Protein AF-A0A853CH47-F1 (afdb_monomer_lite)

InterPro domains:
  IPR008949 Isoprenoid synthase domain superfamily [G3DSA:1.10.600.10] (7-204)
  IPR008949 Isoprenoid synthase domain superfamily [SSF48576] (26-204)

Secondary structure (DSSP, 8-state):
-PPPPP---HHHHHHHHHHHHHHHHHHHHHH-GGGHHHHHHHHHHHHHS--SHHHHHHHHHHHHSPTT-SS-HHHHHHHHTHHHHHHHHHHHHH---S-S---SSS-HHHHHHHHHHHHHHHHHHHHHTT---HHHHHHHHHHHHHHHHHHHHHHHHHHHHHTT---S-PPPSPHHHHHHHHHHHHTT--HHHHHHHHHHHHHHHTT--HHHHHHHHHHSS--HHHHHHHHHHHHTT-

pLDDT: mean 87.03, std 13.65, range [29.08, 98.5]

Organism: NCBI:txid2026353

Sequence (238 aa):
MAVPAPDTLDDDVSAALAAFLAGKRAELTAMHPALAAVVDEIARRCAEAPGRRPAYAYWAWRGSAPAGAPVDDGAVRRAVAALELLRVCAVEHADVSADAAAPGPVPAVGRAILSGDLALIWSQEVLTGSGLPEDTLEAIGPVWDALRTGFSAGSYLDLLRAAGGLDGGGDPDSPTGWSLRLGAALAGADAAARAACARIGTLLDEGADAERIRGAVAAAPLAEEARQALLALSSSGS

Radius of gyration: 18.23 Å; chains: 1; bounding box: 48×39×54 Å

Structure (mmCIF, N/CA/C/O backbone):
data_AF-A0A853CH47-F1
#
_entry.id   AF-A0A853CH47-F1
#
loop_
_atom_site.group_PDB
_atom_site.id
_atom_site.type_symbol
_atom_site.label_atom_id
_atom_site.label_alt_id
_atom_site.label_comp_id
_atom_site.label_asym_id
_atom_site.label_entity_id
_atom_site.label_seq_id
_atom_site.pdbx_PDB_ins_code
_atom_site.Cartn_x
_atom_site.Cartn_y
_atom_site.Cartn_z
_atom_site.occupancy
_atom_site.B_iso_or_equiv
_atom_site.auth_seq_id
_atom_site.auth_comp_id
_atom_site.auth_asym_id
_atom_site.auth_atom_id
_atom_site.pdbx_PDB_model_num
ATOM 1 N N . MET A 1 1 ? -5.341 -23.645 25.009 1.00 32.62 1 MET A N 1
ATOM 2 C CA . MET A 1 1 ? -5.715 -23.431 23.596 1.00 32.62 1 MET A CA 1
ATOM 3 C C . MET A 1 1 ? -4.734 -22.432 23.028 1.00 32.62 1 MET A C 1
ATOM 5 O O . MET A 1 1 ? -4.633 -21.352 23.594 1.00 32.62 1 MET A O 1
ATOM 9 N N . ALA A 1 2 ? -3.956 -22.813 22.014 1.00 29.08 2 ALA A N 1
ATOM 10 C CA . ALA A 1 2 ? -3.093 -21.867 21.316 1.00 29.08 2 ALA A CA 1
ATOM 11 C C . ALA A 1 2 ? -3.981 -20.802 20.661 1.00 29.08 2 ALA A C 1
ATOM 13 O O . ALA A 1 2 ? -4.964 -21.151 20.007 1.00 29.08 2 ALA A O 1
ATOM 14 N N . VAL A 1 3 ? -3.676 -19.526 20.898 1.00 35.69 3 VAL A N 1
ATOM 15 C CA . VAL A 1 3 ? -4.278 -18.427 20.140 1.00 35.69 3 VAL A CA 1
ATOM 16 C C . VAL A 1 3 ? -3.888 -18.669 18.677 1.00 35.69 3 VAL A C 1
ATOM 18 O O . VAL A 1 3 ? -2.697 -18.877 18.429 1.00 35.69 3 VAL A O 1
ATOM 21 N N . PRO A 1 4 ? -4.838 -18.750 17.728 1.00 39.22 4 PRO A N 1
ATOM 22 C CA . PRO A 1 4 ? -4.485 -18.887 16.321 1.00 39.22 4 PRO A CA 1
ATOM 23 C C . PRO A 1 4 ? -3.541 -17.742 15.940 1.00 39.22 4 PRO A C 1
ATOM 25 O O . PRO A 1 4 ? -3.747 -16.606 16.371 1.00 39.22 4 PRO A O 1
ATOM 28 N N . ALA A 1 5 ? -2.481 -18.054 15.187 1.00 53.44 5 ALA A N 1
ATOM 29 C CA . ALA A 1 5 ? -1.598 -17.027 14.647 1.00 53.44 5 ALA A CA 1
ATOM 30 C C . ALA A 1 5 ? -2.454 -16.008 13.875 1.00 53.44 5 ALA A C 1
ATOM 32 O O . ALA A 1 5 ? -3.445 -16.415 13.256 1.00 53.44 5 ALA A O 1
ATOM 33 N N . PRO A 1 6 ? -2.134 -14.705 13.932 1.00 53.81 6 PRO A N 1
ATOM 34 C CA . PRO A 1 6 ? -2.891 -13.730 13.171 1.00 53.81 6 PRO A CA 1
ATOM 35 C C . PRO A 1 6 ? -2.839 -14.121 11.706 1.00 53.81 6 PRO A C 1
ATOM 37 O O . PRO A 1 6 ? -1.789 -14.521 11.204 1.00 53.81 6 PRO A O 1
ATOM 40 N N . ASP A 1 7 ? -3.973 -13.979 11.038 1.00 64.56 7 ASP A N 1
ATOM 41 C CA . ASP A 1 7 ? -4.026 -14.006 9.589 1.00 64.56 7 ASP A CA 1
ATOM 42 C C . ASP A 1 7 ? -3.035 -12.957 9.057 1.00 64.56 7 ASP A C 1
ATOM 44 O O . ASP A 1 7 ? -3.209 -11.751 9.279 1.00 64.56 7 ASP A O 1
ATOM 48 N N . THR A 1 8 ? -1.943 -13.423 8.444 1.00 63.38 8 THR A N 1
ATOM 49 C CA . THR A 1 8 ? -0.954 -12.545 7.811 1.00 63.38 8 THR A CA 1
ATOM 50 C C . THR A 1 8 ? -1.488 -11.979 6.502 1.00 63.38 8 THR A C 1
ATOM 52 O O . THR A 1 8 ? -0.940 -11.004 6.002 1.00 63.38 8 THR A O 1
ATOM 55 N N . LEU A 1 9 ? -2.605 -12.523 5.993 1.00 77.44 9 LEU A N 1
ATOM 56 C CA . LEU A 1 9 ? -3.235 -12.188 4.715 1.00 77.44 9 LEU A CA 1
ATOM 57 C C . LEU A 1 9 ? -2.352 -12.480 3.501 1.00 77.44 9 LEU A C 1
ATOM 59 O O . LEU A 1 9 ? -2.748 -12.135 2.389 1.00 77.44 9 LEU A O 1
ATOM 63 N N . ASP A 1 10 ? -1.172 -13.075 3.693 1.00 77.25 10 ASP A N 1
ATOM 64 C CA . ASP A 1 10 ? -0.149 -13.177 2.651 1.00 77.25 10 ASP A CA 1
ATOM 65 C C . ASP A 1 10 ? -0.684 -13.924 1.426 1.00 77.25 10 ASP A C 1
ATOM 67 O O . ASP A 1 10 ? -0.482 -13.474 0.299 1.00 77.25 10 ASP A O 1
ATOM 71 N N . ASP A 1 11 ? -1.430 -15.011 1.638 1.00 82.06 11 ASP A N 1
ATOM 72 C CA . ASP A 1 11 ? -2.024 -15.807 0.562 1.00 82.06 11 ASP A CA 1
ATOM 73 C C . ASP A 1 11 ? -3.107 -15.031 -0.206 1.00 82.06 11 ASP A C 1
ATOM 75 O O . ASP A 1 11 ? -3.110 -15.035 -1.438 1.00 82.06 11 ASP A O 1
ATOM 79 N N . ASP A 1 12 ? -3.991 -14.311 0.492 1.00 84.12 12 ASP A N 1
ATOM 80 C CA . ASP A 1 12 ? -5.067 -13.536 -0.141 1.00 84.12 12 ASP A CA 1
ATOM 81 C C . ASP A 1 12 ? -4.519 -12.333 -0.915 1.00 84.12 12 ASP A C 1
ATOM 83 O O . ASP A 1 12 ? -4.957 -12.040 -2.031 1.00 84.12 12 ASP A O 1
ATOM 87 N N . VAL A 1 13 ? -3.531 -11.646 -0.338 1.00 85.81 13 VAL A N 1
ATOM 88 C CA . VAL A 1 13 ? -2.836 -10.524 -0.975 1.00 85.81 13 VAL A CA 1
ATOM 89 C C . VAL A 1 13 ? -2.059 -11.009 -2.197 1.00 85.81 13 VAL A C 1
ATOM 91 O O . VAL A 1 13 ? -2.162 -10.406 -3.269 1.00 85.81 13 VAL A O 1
ATOM 94 N N . SER A 1 14 ? -1.339 -12.127 -2.074 1.00 86.75 14 SER A N 1
ATOM 95 C CA . SER A 1 14 ? -0.597 -12.733 -3.183 1.00 86.75 14 SER A CA 1
ATOM 96 C C . SER A 1 14 ? -1.533 -13.177 -4.302 1.00 86.75 14 SER A C 1
ATOM 98 O O . SER A 1 14 ? -1.254 -12.916 -5.471 1.00 86.75 14 SER A O 1
ATOM 100 N N . ALA A 1 15 ? -2.670 -13.791 -3.966 1.00 88.44 15 ALA A N 1
ATOM 101 C CA . ALA A 1 15 ? -3.677 -14.200 -4.939 1.00 88.44 15 ALA A CA 1
ATOM 102 C C . ALA A 1 15 ? -4.293 -12.995 -5.670 1.00 88.44 15 ALA A C 1
ATOM 104 O O . ALA A 1 15 ? -4.419 -13.023 -6.897 1.00 88.44 15 ALA A O 1
ATOM 105 N N . ALA A 1 16 ? -4.629 -11.920 -4.948 1.00 90.69 16 ALA A N 1
ATOM 106 C CA . ALA A 1 16 ? -5.161 -10.691 -5.538 1.00 90.69 16 ALA A CA 1
ATOM 107 C C . ALA A 1 16 ? -4.159 -10.035 -6.505 1.00 90.69 16 ALA A C 1
ATOM 109 O O . ALA A 1 16 ? -4.528 -9.676 -7.627 1.00 90.69 16 ALA A O 1
ATOM 110 N N . LEU A 1 17 ? -2.886 -9.932 -6.109 1.00 92.25 17 LEU A N 1
ATOM 111 C CA . LEU A 1 17 ? -1.819 -9.395 -6.960 1.00 92.25 17 LEU A CA 1
ATOM 112 C C . LEU A 1 17 ? -1.556 -10.277 -8.174 1.00 92.25 17 LEU A C 1
ATOM 114 O O . LEU A 1 17 ? -1.450 -9.763 -9.283 1.00 92.25 17 LEU A O 1
ATOM 118 N N . ALA A 1 18 ? -1.487 -11.596 -7.991 1.00 92.62 18 ALA A N 1
ATOM 119 C CA . ALA A 1 18 ? -1.268 -12.536 -9.084 1.00 92.62 18 ALA A CA 1
ATOM 120 C C . ALA A 1 18 ? -2.391 -12.452 -10.128 1.00 92.62 18 ALA A C 1
ATOM 122 O O . ALA A 1 18 ? -2.112 -12.410 -11.327 1.00 92.62 18 ALA A O 1
ATOM 123 N N . ALA A 1 19 ? -3.651 -12.365 -9.689 1.00 94.75 19 ALA A N 1
ATOM 124 C CA . ALA A 1 19 ? -4.793 -12.196 -10.583 1.00 94.75 19 ALA A CA 1
ATOM 125 C C . ALA A 1 19 ? -4.726 -10.866 -11.354 1.00 94.75 19 ALA A C 1
ATOM 127 O O . ALA A 1 19 ? -4.903 -10.849 -12.574 1.00 94.75 19 ALA A O 1
ATOM 128 N N . PHE A 1 20 ? -4.416 -9.764 -10.665 1.00 97.25 20 PHE A N 1
ATOM 129 C CA . PHE A 1 20 ? -4.260 -8.453 -11.294 1.00 97.25 20 PHE A CA 1
ATOM 130 C C . PHE A 1 20 ? -3.115 -8.440 -12.323 1.00 97.25 20 PHE A C 1
ATOM 132 O O . PHE A 1 20 ? -3.302 -8.021 -13.467 1.00 97.25 20 PHE A O 1
ATOM 139 N N . LEU A 1 21 ? -1.941 -8.961 -11.953 1.00 97.38 21 LEU A N 1
ATOM 140 C CA . LEU A 1 21 ? -0.760 -9.008 -12.818 1.00 97.38 21 LEU A CA 1
ATOM 141 C C . LEU A 1 21 ? -0.949 -9.949 -14.013 1.00 97.38 21 LEU A C 1
ATOM 143 O O . LEU A 1 21 ? -0.454 -9.654 -15.099 1.00 97.38 21 LEU A O 1
ATOM 147 N N . ALA A 1 22 ? -1.712 -11.036 -13.868 1.00 97.44 22 ALA A N 1
ATOM 148 C CA . ALA A 1 22 ? -2.108 -11.874 -14.999 1.00 97.44 22 ALA A CA 1
ATOM 149 C C . ALA A 1 22 ? -2.970 -11.094 -16.009 1.00 97.44 22 ALA A C 1
ATOM 151 O O . ALA A 1 22 ? -2.745 -11.194 -17.218 1.00 97.44 22 ALA A O 1
ATOM 152 N N . GLY A 1 23 ? -3.900 -10.265 -15.520 1.00 98.06 23 GLY A N 1
ATOM 153 C CA . GLY A 1 23 ? -4.674 -9.339 -16.349 1.00 98.06 23 GLY A CA 1
ATOM 154 C C . GLY A 1 23 ? -3.781 -8.337 -17.084 1.00 98.06 23 GLY A C 1
ATOM 155 O O . GLY A 1 23 ? -3.865 -8.218 -18.308 1.00 98.06 23 GLY A O 1
ATOM 156 N N . LYS A 1 24 ? -2.848 -7.695 -16.369 1.00 98.31 24 LYS A N 1
ATOM 157 C CA . LYS A 1 24 ? -1.877 -6.767 -16.972 1.00 98.31 24 LYS A CA 1
ATOM 158 C C . LYS A 1 24 ? -0.957 -7.434 -17.981 1.00 98.31 24 LYS A C 1
ATOM 160 O O . LYS A 1 24 ? -0.688 -6.858 -19.030 1.00 98.31 24 LYS A O 1
ATOM 165 N N . ARG A 1 25 ? -0.534 -8.673 -17.738 1.00 98.19 25 ARG A N 1
ATOM 166 C CA . ARG A 1 25 ? 0.231 -9.457 -18.714 1.00 98.19 25 ARG A CA 1
ATOM 167 C C . ARG A 1 25 ? -0.548 -9.654 -20.010 1.00 98.19 25 ARG A C 1
ATOM 169 O O . ARG A 1 25 ? 0.017 -9.448 -21.083 1.00 98.19 25 ARG A O 1
ATOM 176 N N . ALA A 1 26 ? -1.820 -10.038 -19.928 1.00 98.31 26 ALA A N 1
ATOM 177 C CA . ALA A 1 26 ? -2.665 -10.210 -21.108 1.00 98.31 26 ALA A CA 1
ATOM 178 C C . ALA A 1 26 ? -2.869 -8.883 -21.861 1.00 98.31 26 ALA A C 1
ATOM 180 O O . ALA A 1 26 ? -2.705 -8.839 -23.078 1.00 98.31 26 ALA A O 1
ATOM 181 N N . GLU A 1 27 ? -3.148 -7.795 -21.137 1.00 98.12 27 GLU A N 1
ATOM 182 C CA . GLU A 1 27 ? -3.313 -6.446 -21.694 1.00 98.12 27 GLU A CA 1
ATOM 183 C C . GLU A 1 27 ? -2.056 -5.982 -22.452 1.00 98.12 27 GLU A C 1
ATOM 185 O O . GLU A 1 27 ? -2.121 -5.622 -23.628 1.00 98.12 27 GLU A O 1
ATOM 190 N N . LEU A 1 28 ? -0.888 -6.054 -21.808 1.00 97.75 28 LEU A N 1
ATOM 191 C CA . LEU A 1 28 ? 0.372 -5.581 -22.381 1.00 97.75 28 LEU A CA 1
ATOM 192 C C . LEU A 1 28 ? 0.844 -6.461 -23.548 1.00 97.75 28 LEU A C 1
ATOM 194 O O . LEU A 1 28 ? 1.341 -5.948 -24.549 1.00 97.75 28 LEU A O 1
ATOM 198 N N . THR A 1 29 ? 0.670 -7.783 -23.471 1.00 97.88 29 THR A N 1
ATOM 199 C CA . THR A 1 29 ? 1.071 -8.684 -24.569 1.00 97.88 29 THR A CA 1
ATOM 200 C C . THR A 1 29 ? 0.171 -8.578 -25.795 1.00 97.88 29 THR A C 1
ATOM 202 O O . THR A 1 29 ? 0.650 -8.817 -26.905 1.00 97.88 29 THR A O 1
ATOM 205 N N . ALA A 1 30 ? -1.083 -8.149 -25.626 1.00 98.31 30 ALA A N 1
ATOM 206 C CA . ALA A 1 30 ? -1.948 -7.779 -26.742 1.00 98.31 30 ALA A CA 1
ATOM 207 C C . ALA A 1 30 ? -1.450 -6.518 -27.474 1.00 98.31 30 ALA A C 1
ATOM 209 O O . ALA A 1 30 ? -1.639 -6.409 -28.684 1.00 98.31 30 ALA A O 1
ATOM 210 N N . MET A 1 31 ? -0.783 -5.590 -26.771 1.00 98.06 31 MET A N 1
ATOM 211 C CA . MET A 1 31 ? -0.126 -4.434 -27.395 1.00 98.06 31 MET A CA 1
ATOM 212 C C . MET A 1 31 ? 1.172 -4.847 -28.098 1.00 98.06 31 MET A C 1
ATOM 214 O O . MET A 1 31 ? 1.390 -4.495 -29.257 1.00 98.06 31 MET A O 1
ATOM 218 N N . HIS A 1 32 ? 2.047 -5.587 -27.405 1.00 97.75 32 HIS A N 1
ATOM 219 C CA . HIS A 1 32 ? 3.280 -6.122 -27.980 1.00 97.75 32 HIS A CA 1
ATOM 220 C C . HIS A 1 32 ? 3.859 -7.276 -27.130 1.00 97.75 32 HIS A C 1
ATOM 222 O O . HIS A 1 32 ? 4.072 -7.090 -25.929 1.00 97.75 32 HIS A O 1
ATOM 228 N N . PRO A 1 33 ? 4.246 -8.433 -27.715 1.00 96.31 33 PRO A N 1
ATOM 229 C CA . PRO A 1 33 ? 4.734 -9.592 -26.953 1.00 96.31 33 PRO A CA 1
ATOM 230 C C . PRO A 1 33 ? 5.935 -9.315 -26.036 1.00 96.31 33 PRO A C 1
ATOM 232 O O . PRO A 1 33 ? 6.040 -9.898 -24.961 1.00 96.31 33 PRO A O 1
ATOM 235 N N . ALA A 1 34 ? 6.831 -8.400 -26.422 1.00 93.12 34 ALA A N 1
ATOM 236 C CA . ALA A 1 34 ? 8.002 -8.048 -25.607 1.00 93.12 34 ALA A CA 1
ATOM 237 C C . ALA A 1 34 ? 7.655 -7.388 -24.256 1.00 93.12 34 ALA A C 1
ATOM 239 O O . ALA A 1 34 ? 8.489 -7.392 -23.354 1.00 93.12 34 ALA A O 1
ATOM 240 N N . LEU A 1 35 ? 6.439 -6.853 -24.089 1.00 94.69 35 LEU A N 1
ATOM 241 C CA . LEU A 1 35 ? 5.997 -6.245 -22.829 1.00 94.69 35 LEU A CA 1
ATOM 242 C C . LEU A 1 35 ? 5.708 -7.283 -21.731 1.00 94.69 35 LEU A C 1
ATOM 244 O O . LEU A 1 35 ? 5.556 -6.916 -20.571 1.00 94.69 35 LEU A O 1
ATOM 248 N N . ALA A 1 36 ? 5.707 -8.579 -22.056 1.00 94.44 36 ALA A N 1
ATOM 249 C CA . ALA A 1 36 ? 5.673 -9.652 -21.063 1.00 94.44 36 ALA A CA 1
ATOM 250 C C . ALA A 1 36 ? 6.774 -9.498 -19.994 1.00 94.44 36 ALA A C 1
ATOM 252 O O . ALA A 1 36 ? 6.519 -9.696 -18.808 1.00 94.44 36 ALA A O 1
ATOM 253 N N . ALA A 1 37 ? 7.977 -9.090 -20.411 1.00 91.38 37 ALA A N 1
ATOM 254 C CA . ALA A 1 37 ? 9.146 -9.041 -19.539 1.00 91.38 37 ALA A CA 1
ATOM 255 C C . ALA A 1 37 ? 8.999 -8.046 -18.376 1.00 91.38 37 ALA A C 1
ATOM 257 O O . ALA A 1 37 ? 9.438 -8.345 -17.270 1.00 91.38 37 ALA A O 1
ATOM 258 N N . VAL A 1 38 ? 8.364 -6.885 -18.592 1.00 92.44 38 VAL A N 1
ATOM 259 C CA . VAL A 1 38 ? 8.189 -5.893 -17.514 1.00 92.44 38 VAL A CA 1
ATOM 260 C C . VAL A 1 38 ? 7.166 -6.355 -16.475 1.00 92.44 38 VAL A C 1
ATOM 262 O O . VAL A 1 38 ? 7.337 -6.102 -15.287 1.00 92.44 38 VAL A O 1
ATOM 265 N N . VAL A 1 39 ? 6.137 -7.093 -16.901 1.00 95.75 39 VAL A N 1
ATOM 266 C CA . VAL A 1 39 ? 5.147 -7.663 -15.977 1.00 95.75 39 VAL A CA 1
ATOM 267 C C . VAL A 1 39 ? 5.753 -8.805 -15.168 1.00 95.75 39 VAL A C 1
ATOM 269 O O . VAL A 1 39 ? 5.524 -8.877 -13.964 1.00 95.75 39 VAL A O 1
ATOM 272 N N . ASP A 1 40 ? 6.542 -9.672 -15.812 1.00 93.06 40 ASP A N 1
ATOM 273 C CA . ASP A 1 40 ? 7.236 -10.774 -15.133 1.00 93.06 40 ASP A CA 1
ATOM 274 C C . ASP A 1 40 ? 8.206 -10.255 -14.071 1.00 93.06 40 ASP A C 1
ATOM 276 O O . ASP A 1 40 ? 8.290 -10.825 -12.985 1.00 93.06 40 ASP A O 1
ATOM 280 N N . GLU A 1 41 ? 8.892 -9.147 -14.355 1.00 90.44 41 GLU A N 1
ATOM 281 C CA . GLU A 1 41 ? 9.801 -8.519 -13.400 1.00 90.44 41 GLU A CA 1
ATOM 282 C C . GLU A 1 41 ? 9.060 -7.975 -12.173 1.00 90.44 41 GLU A C 1
ATOM 284 O O . GLU A 1 41 ? 9.415 -8.297 -11.039 1.00 90.44 41 GLU A O 1
ATOM 289 N N . ILE A 1 42 ? 7.970 -7.229 -12.379 1.00 93.56 42 ILE A N 1
ATOM 290 C CA . ILE A 1 42 ? 7.140 -6.720 -11.276 1.00 93.56 42 ILE A CA 1
ATOM 291 C C . ILE A 1 42 ? 6.567 -7.885 -10.452 1.00 93.56 42 ILE A C 1
ATOM 293 O O . ILE A 1 42 ? 6.619 -7.856 -9.222 1.00 93.56 42 ILE A O 1
ATOM 297 N N . ALA A 1 43 ? 6.085 -8.946 -11.109 1.00 93.12 43 ALA A N 1
ATOM 298 C CA . ALA A 1 43 ? 5.568 -10.137 -10.438 1.00 93.12 43 ALA A CA 1
ATOM 299 C C . ALA A 1 43 ? 6.639 -10.853 -9.600 1.00 93.12 43 ALA A C 1
ATOM 301 O O . ALA A 1 43 ? 6.375 -11.245 -8.461 1.00 93.12 43 ALA A O 1
ATOM 302 N N . ARG A 1 44 ? 7.863 -10.975 -10.128 1.00 90.19 44 ARG A N 1
ATOM 303 C CA . ARG A 1 44 ? 9.012 -11.536 -9.408 1.00 90.19 44 ARG A CA 1
ATOM 304 C C . ARG A 1 44 ? 9.316 -10.726 -8.145 1.00 90.19 44 ARG A C 1
ATOM 306 O O . ARG A 1 44 ? 9.424 -11.301 -7.065 1.00 90.19 44 ARG A O 1
ATOM 313 N N . ARG A 1 45 ? 9.372 -9.393 -8.245 1.00 88.62 45 ARG A N 1
ATOM 314 C CA . ARG A 1 45 ? 9.613 -8.501 -7.092 1.00 88.62 45 ARG A CA 1
ATOM 315 C C . ARG A 1 45 ? 8.492 -8.536 -6.052 1.00 88.62 45 ARG A C 1
ATOM 317 O O . ARG A 1 45 ? 8.760 -8.375 -4.855 1.00 88.62 45 ARG A O 1
ATOM 324 N N . CYS A 1 46 ? 7.245 -8.750 -6.476 1.00 88.62 46 CYS A N 1
ATOM 325 C CA . CYS A 1 46 ? 6.137 -9.011 -5.558 1.00 88.62 46 CYS A CA 1
ATOM 326 C C . CYS A 1 46 ? 6.380 -10.296 -4.748 1.00 88.62 46 CYS A C 1
ATOM 328 O O . CYS A 1 46 ? 6.199 -10.275 -3.535 1.00 88.62 46 CYS A O 1
ATOM 330 N N . ALA A 1 47 ? 6.851 -11.371 -5.390 1.00 85.06 47 ALA A N 1
ATOM 331 C CA . ALA A 1 47 ? 7.043 -12.680 -4.761 1.00 85.06 47 ALA A CA 1
ATOM 332 C C . ALA A 1 47 ? 8.290 -12.796 -3.860 1.00 85.06 47 ALA A C 1
ATOM 334 O O . ALA A 1 47 ? 8.275 -13.554 -2.895 1.00 85.06 47 ALA A O 1
ATOM 335 N N . GLU A 1 48 ? 9.376 -12.076 -4.157 1.00 82.00 48 GLU A N 1
ATOM 336 C CA . GLU A 1 48 ? 10.662 -12.237 -3.450 1.00 82.00 48 GLU A CA 1
ATOM 337 C C . GLU A 1 48 ? 10.694 -11.679 -2.026 1.00 82.00 48 GLU A C 1
ATOM 339 O O . GLU A 1 48 ? 11.492 -12.129 -1.205 1.00 82.00 48 GLU A O 1
ATOM 344 N N . ALA A 1 49 ? 9.858 -10.689 -1.725 1.00 67.31 49 ALA A N 1
ATOM 345 C CA . ALA A 1 49 ? 9.873 -10.014 -0.433 1.00 67.31 49 ALA A CA 1
ATOM 346 C C . ALA A 1 49 ? 8.469 -9.519 -0.065 1.00 67.31 49 ALA A C 1
ATOM 348 O O . ALA A 1 49 ? 8.253 -8.305 -0.071 1.00 67.31 49 ALA A O 1
ATOM 349 N N . PRO A 1 50 ? 7.504 -10.419 0.217 1.00 68.88 50 PRO A N 1
ATOM 350 C CA . PRO A 1 50 ? 6.160 -10.004 0.598 1.00 68.88 50 PRO A CA 1
ATOM 351 C C . PRO A 1 50 ? 6.245 -9.095 1.826 1.00 68.88 50 PRO A C 1
ATOM 353 O O . PRO A 1 50 ? 6.792 -9.458 2.872 1.00 68.88 50 PRO A O 1
ATOM 356 N N . GLY A 1 51 ? 5.779 -7.859 1.667 1.00 71.19 51 GLY A N 1
ATOM 357 C CA . GLY A 1 51 ? 5.751 -6.897 2.753 1.00 71.19 51 GLY A CA 1
ATOM 358 C C . GLY A 1 51 ? 4.654 -7.241 3.756 1.00 71.19 51 GLY A C 1
ATOM 359 O O . GLY A 1 51 ? 3.612 -7.784 3.415 1.00 71.19 51 GLY A O 1
ATOM 360 N N . ARG A 1 52 ? 4.840 -6.837 5.017 1.00 87.12 52 ARG A N 1
ATOM 361 C CA . ARG A 1 52 ? 3.784 -6.912 6.050 1.00 87.12 52 ARG A CA 1
ATOM 362 C C . ARG A 1 52 ? 2.827 -5.721 6.019 1.00 87.12 52 ARG A C 1
ATOM 364 O O . ARG A 1 52 ? 1.897 -5.634 6.816 1.00 87.12 52 ARG A O 1
ATOM 371 N N . ARG A 1 53 ? 3.064 -4.771 5.114 1.00 91.00 53 ARG A N 1
ATOM 372 C CA . ARG A 1 53 ? 2.289 -3.531 4.983 1.00 91.00 53 ARG A CA 1
ATOM 373 C C . ARG A 1 53 ? 0.801 -3.780 4.710 1.00 91.00 53 ARG A C 1
ATOM 375 O O . ARG A 1 53 ? -0.006 -3.149 5.397 1.00 91.00 53 ARG A O 1
ATOM 382 N N . PRO A 1 54 ? 0.416 -4.714 3.819 1.00 93.94 54 PRO A N 1
ATOM 383 C CA . PRO A 1 54 ? -0.978 -5.120 3.665 1.00 93.94 54 PRO A CA 1
ATOM 384 C C . PRO A 1 54 ? -1.604 -5.615 4.974 1.00 93.94 54 PRO A C 1
ATOM 386 O O . PRO A 1 54 ? -2.690 -5.165 5.339 1.00 93.94 54 PRO A O 1
ATOM 389 N N . ALA A 1 55 ? -0.889 -6.459 5.729 1.00 93.31 55 ALA A N 1
ATOM 390 C CA . ALA A 1 55 ? -1.343 -6.974 7.021 1.00 93.31 55 ALA A CA 1
ATOM 391 C C . ALA A 1 55 ? -1.570 -5.853 8.040 1.00 93.31 55 ALA A C 1
ATOM 393 O O . ALA A 1 55 ? -2.628 -5.781 8.667 1.00 93.31 55 ALA A O 1
ATOM 394 N N . TYR A 1 56 ? -0.616 -4.928 8.166 1.00 94.88 56 TYR A N 1
ATOM 395 C CA . TYR A 1 56 ? -0.759 -3.769 9.043 1.00 94.88 56 TYR A CA 1
ATOM 396 C C . TYR A 1 56 ? -1.972 -2.909 8.666 1.00 94.88 56 TYR A C 1
ATOM 398 O O . TYR A 1 56 ? -2.788 -2.588 9.531 1.00 94.88 56 TYR A O 1
ATOM 406 N N . ALA A 1 57 ? -2.137 -2.577 7.384 1.00 95.75 57 ALA A N 1
ATOM 407 C CA . ALA A 1 57 ? -3.273 -1.787 6.917 1.00 95.75 57 ALA A CA 1
ATOM 408 C C . ALA A 1 57 ? -4.616 -2.482 7.191 1.00 95.75 57 ALA A C 1
ATOM 410 O O . ALA A 1 57 ? -5.539 -1.870 7.726 1.00 95.75 57 ALA A O 1
ATOM 411 N N . TYR A 1 58 ? -4.722 -3.773 6.895 1.00 95.31 58 TYR A N 1
ATOM 412 C CA . TYR A 1 58 ? -5.942 -4.533 7.145 1.00 95.31 58 TYR A CA 1
ATOM 413 C C . TYR A 1 58 ? -6.284 -4.618 8.635 1.00 95.31 58 TYR A C 1
ATOM 415 O O . TYR A 1 58 ? -7.434 -4.391 9.003 1.00 95.31 58 TYR A O 1
ATOM 423 N N . TRP A 1 59 ? -5.316 -4.894 9.514 1.00 94.81 59 TRP A N 1
ATOM 424 C CA . TRP A 1 59 ? -5.600 -4.988 10.948 1.00 94.81 59 TRP A CA 1
ATOM 425 C C . TRP A 1 59 ? -5.933 -3.626 11.565 1.00 94.81 59 TRP A C 1
ATOM 427 O O . TRP A 1 59 ? -6.788 -3.558 12.448 1.00 94.81 59 TRP A O 1
ATOM 437 N N . ALA A 1 60 ? -5.363 -2.527 11.058 1.00 95.75 60 ALA A N 1
ATOM 438 C CA . ALA A 1 60 ? -5.807 -1.183 11.428 1.00 95.75 60 ALA A CA 1
ATOM 439 C C . ALA A 1 60 ? -7.244 -0.890 10.963 1.00 95.75 60 ALA A C 1
ATOM 441 O O . ALA A 1 60 ? -8.015 -0.311 11.732 1.00 95.75 60 ALA A O 1
ATOM 442 N N . TRP A 1 61 ? -7.621 -1.320 9.753 1.00 95.81 61 TRP A N 1
ATOM 443 C CA . TRP A 1 61 ? -9.003 -1.239 9.269 1.00 95.81 61 TRP A CA 1
ATOM 444 C C . TRP A 1 61 ? -9.947 -2.056 10.150 1.00 95.81 61 TRP A C 1
ATOM 446 O O . TRP A 1 61 ? -10.861 -1.492 10.744 1.00 95.81 61 TRP A O 1
ATOM 456 N N . ARG A 1 62 ? -9.686 -3.357 10.322 1.00 92.94 62 ARG A N 1
ATOM 457 C CA . ARG A 1 62 ? -10.495 -4.256 11.159 1.00 92.94 62 ARG A CA 1
ATOM 458 C C . ARG A 1 62 ? -10.651 -3.751 12.586 1.00 92.94 62 ARG A C 1
ATOM 460 O O . ARG A 1 62 ? -11.726 -3.878 13.158 1.00 92.94 62 ARG A O 1
ATOM 467 N N . GLY A 1 63 ? -9.585 -3.195 13.159 1.00 93.25 63 GLY A N 1
ATOM 468 C CA . GLY A 1 63 ? -9.593 -2.664 14.518 1.00 93.25 63 GLY A CA 1
ATOM 469 C C . GLY A 1 63 ? -10.352 -1.350 14.669 1.00 93.25 63 GLY A C 1
ATOM 470 O O . GLY A 1 63 ? -10.802 -1.050 15.770 1.00 93.25 63 GLY A O 1
ATOM 471 N N . SER A 1 64 ? -10.485 -0.586 13.587 1.00 94.19 64 SER A N 1
ATOM 472 C CA . SER A 1 64 ? -11.150 0.720 13.576 1.00 94.19 64 SER A CA 1
ATOM 473 C C . SER A 1 64 ? -12.577 0.660 13.020 1.00 94.19 64 SER A C 1
ATOM 475 O O . SER A 1 64 ? -13.351 1.593 13.227 1.00 94.19 64 SER A O 1
ATOM 477 N N . ALA A 1 65 ? -12.926 -0.401 12.287 1.00 88.31 65 ALA A N 1
ATOM 478 C CA . ALA A 1 65 ? -14.215 -0.542 11.629 1.00 88.31 65 ALA A CA 1
ATOM 479 C C . ALA A 1 65 ? -15.338 -0.735 12.663 1.00 88.31 65 ALA A C 1
ATOM 481 O O . ALA A 1 65 ? -15.224 -1.587 13.550 1.00 88.31 65 ALA A O 1
ATOM 482 N N . PRO A 1 66 ? -16.451 0.015 12.562 1.00 81.62 66 PRO A N 1
ATOM 483 C CA . PRO A 1 66 ? -17.610 -0.229 13.407 1.00 81.62 66 PRO A CA 1
ATOM 484 C C . PRO A 1 66 ? -18.207 -1.613 13.114 1.00 81.62 66 PRO A C 1
ATOM 486 O O . PRO A 1 66 ? -18.146 -2.116 11.990 1.00 81.62 66 PRO A O 1
ATOM 489 N N . ALA A 1 67 ? -18.826 -2.227 14.124 1.00 74.56 67 ALA A N 1
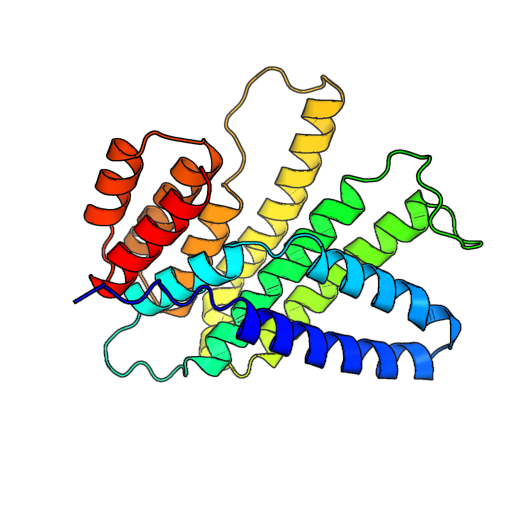ATOM 490 C CA . ALA A 1 67 ? -19.511 -3.504 13.950 1.00 74.56 67 ALA A CA 1
ATOM 491 C C . ALA A 1 67 ? -20.593 -3.390 12.859 1.00 74.56 67 ALA A C 1
ATOM 493 O O . ALA A 1 67 ? -21.467 -2.528 12.939 1.00 74.56 67 ALA A O 1
ATOM 494 N N . GLY A 1 68 ? -20.532 -4.262 11.847 1.00 67.94 68 GLY A N 1
ATOM 495 C CA . GLY A 1 68 ? -21.464 -4.241 10.715 1.00 67.94 68 GLY A CA 1
ATOM 496 C C . GLY A 1 68 ? -21.167 -3.169 9.661 1.00 67.94 68 GLY A C 1
ATOM 497 O O . GLY A 1 68 ? -22.080 -2.786 8.930 1.00 67.94 68 GLY A O 1
ATOM 498 N N . ALA A 1 69 ? -19.926 -2.670 9.586 1.00 72.12 69 ALA A N 1
ATOM 499 C CA . ALA A 1 69 ? -19.492 -1.794 8.502 1.00 72.12 69 ALA A CA 1
ATOM 500 C C . ALA A 1 69 ? -19.838 -2.399 7.121 1.00 72.12 69 ALA A C 1
ATOM 502 O O . ALA A 1 69 ? -19.716 -3.610 6.933 1.00 72.12 69 ALA A O 1
ATOM 503 N N . PRO A 1 70 ? -20.252 -1.572 6.145 1.00 70.25 70 PRO A N 1
ATOM 504 C CA . PRO A 1 70 ? -20.741 -2.047 4.849 1.00 70.25 70 PRO A CA 1
ATOM 505 C C . PRO A 1 70 ? -19.634 -2.577 3.926 1.00 70.25 70 PRO A C 1
ATOM 507 O O . PRO A 1 70 ? -19.937 -3.171 2.895 1.00 70.25 70 PRO A O 1
ATOM 510 N N . VAL A 1 71 ? -18.365 -2.337 4.265 1.00 81.81 71 VAL A N 1
ATOM 511 C CA . VAL A 1 71 ? -17.212 -2.770 3.473 1.00 81.81 71 VAL A CA 1
ATOM 512 C C . VAL A 1 71 ? -16.867 -4.213 3.830 1.00 81.81 71 VAL A C 1
ATOM 514 O O . VAL A 1 71 ? -16.607 -4.512 4.995 1.00 81.81 71 VAL A O 1
ATOM 517 N N . ASP A 1 72 ? -16.841 -5.099 2.834 1.00 85.06 72 ASP A N 1
ATOM 518 C CA . ASP A 1 72 ? -16.463 -6.493 3.042 1.00 85.06 72 ASP A CA 1
ATOM 519 C C . ASP A 1 72 ? -14.941 -6.683 3.159 1.00 85.06 72 ASP A C 1
ATOM 521 O O . ASP A 1 72 ? -14.136 -5.962 2.565 1.00 85.06 72 ASP A O 1
ATOM 525 N N . ASP A 1 73 ? -14.550 -7.714 3.907 1.00 89.06 73 ASP A N 1
ATOM 526 C CA . ASP A 1 73 ? -13.158 -8.117 4.108 1.00 89.06 73 ASP A CA 1
ATOM 527 C C . ASP A 1 73 ? -12.379 -8.350 2.812 1.00 89.06 73 ASP A C 1
ATOM 529 O O . ASP A 1 73 ? -11.199 -8.005 2.723 1.00 89.06 73 ASP A O 1
ATOM 533 N N . GLY A 1 74 ? -13.023 -8.937 1.802 1.00 89.62 74 GLY A N 1
ATOM 534 C CA . GLY A 1 74 ? -12.392 -9.247 0.526 1.00 89.62 74 GLY A CA 1
ATOM 535 C C . GLY A 1 74 ? -12.007 -7.984 -0.240 1.00 89.62 74 GLY A C 1
ATOM 536 O O . GLY A 1 74 ? -10.911 -7.923 -0.799 1.00 89.62 74 GLY A O 1
ATOM 537 N N . ALA A 1 75 ? -12.870 -6.965 -0.245 1.00 93.06 75 ALA A N 1
ATOM 538 C CA . ALA A 1 75 ? -12.573 -5.669 -0.849 1.00 93.06 75 ALA A CA 1
ATOM 539 C C . ALA A 1 75 ? -11.380 -4.992 -0.174 1.00 93.06 75 ALA A C 1
ATOM 541 O O . ALA A 1 75 ? -10.476 -4.521 -0.865 1.00 93.06 75 ALA A O 1
ATOM 542 N N . VAL A 1 76 ? -11.308 -5.018 1.160 1.00 94.06 76 VAL A N 1
ATOM 543 C CA . VAL A 1 76 ? -10.160 -4.442 1.872 1.00 94.06 76 VAL A CA 1
ATOM 544 C C . VAL A 1 76 ? -8.879 -5.212 1.598 1.00 94.06 76 VAL A C 1
ATOM 546 O O . VAL A 1 76 ? -7.870 -4.582 1.298 1.00 94.06 76 VAL A O 1
ATOM 549 N N . ARG A 1 77 ? -8.901 -6.551 1.626 1.00 92.69 77 ARG A N 1
ATOM 550 C CA . ARG A 1 77 ? -7.727 -7.386 1.307 1.00 92.69 77 ARG A CA 1
ATOM 551 C C . ARG A 1 77 ? -7.174 -7.087 -0.089 1.00 92.69 77 ARG A C 1
ATOM 553 O O . ARG A 1 77 ? -5.969 -6.902 -0.241 1.00 92.69 77 ARG A O 1
ATOM 560 N N . ARG A 1 78 ? -8.050 -6.950 -1.093 1.00 93.81 78 ARG A N 1
ATOM 561 C CA . ARG A 1 78 ? -7.658 -6.527 -2.450 1.00 93.81 78 ARG A CA 1
ATOM 562 C C . ARG A 1 78 ? -7.111 -5.100 -2.475 1.00 93.81 78 ARG A C 1
ATOM 564 O O . ARG A 1 78 ? -6.099 -4.859 -3.120 1.00 93.81 78 ARG A O 1
ATOM 571 N N . ALA A 1 79 ? -7.738 -4.167 -1.762 1.00 96.00 79 ALA A N 1
ATOM 572 C CA . ALA A 1 79 ? -7.297 -2.775 -1.706 1.00 96.00 79 ALA A CA 1
ATOM 573 C C . ALA A 1 79 ? -5.899 -2.629 -1.089 1.00 96.00 79 ALA A C 1
ATOM 575 O O . ALA A 1 79 ? -5.038 -1.957 -1.654 1.00 96.00 79 ALA A O 1
ATOM 576 N N . VAL A 1 80 ? -5.640 -3.285 0.048 1.00 95.38 80 VAL A N 1
ATOM 577 C CA . VAL A 1 80 ? -4.343 -3.184 0.738 1.00 95.38 80 VAL A CA 1
ATOM 578 C C . VAL A 1 80 ? -3.211 -3.872 -0.025 1.00 95.38 80 VAL A C 1
ATOM 580 O O . VAL A 1 80 ? -2.048 -3.536 0.193 1.00 95.38 80 VAL A O 1
ATOM 583 N N . ALA A 1 81 ? -3.527 -4.760 -0.972 1.00 94.81 81 ALA A N 1
ATOM 584 C CA . ALA A 1 81 ? -2.547 -5.346 -1.879 1.00 94.81 81 ALA A CA 1
ATOM 585 C C . ALA A 1 81 ? -1.835 -4.290 -2.749 1.00 94.81 81 ALA A C 1
ATOM 587 O O . ALA A 1 81 ? -0.678 -4.478 -3.123 1.00 94.81 81 ALA A O 1
ATOM 588 N N . ALA A 1 82 ? -2.459 -3.130 -2.989 1.00 96.38 82 ALA A N 1
ATOM 589 C CA . ALA A 1 82 ? -1.832 -2.002 -3.681 1.00 96.38 82 ALA A CA 1
ATOM 590 C C . ALA A 1 82 ? -0.523 -1.529 -3.011 1.00 96.38 82 ALA A C 1
ATOM 592 O O . ALA A 1 82 ? 0.366 -1.004 -3.685 1.00 96.38 82 ALA A O 1
ATOM 593 N N . LEU A 1 83 ? -0.368 -1.750 -1.698 1.00 95.19 83 LEU A N 1
ATOM 594 C CA . LEU A 1 83 ? 0.841 -1.396 -0.948 1.00 95.19 83 LEU A CA 1
ATOM 595 C C . LEU A 1 83 ? 2.073 -2.200 -1.388 1.00 95.19 83 LEU A C 1
ATOM 597 O O . LEU A 1 83 ? 3.191 -1.690 -1.281 1.00 95.19 83 LEU A O 1
ATOM 601 N N . GLU A 1 84 ? 1.894 -3.415 -1.913 1.00 93.81 84 GLU A N 1
ATOM 602 C CA . GLU A 1 84 ? 2.997 -4.205 -2.468 1.00 93.81 84 GLU A CA 1
ATOM 603 C C . GLU A 1 84 ? 3.491 -3.622 -3.791 1.00 93.81 84 GLU A C 1
ATOM 605 O O . GLU A 1 84 ? 4.694 -3.580 -4.025 1.00 93.81 84 GLU A O 1
ATOM 610 N N . LEU A 1 85 ? 2.608 -3.079 -4.632 1.00 95.38 85 LEU A N 1
ATOM 611 C CA . LEU A 1 85 ? 3.044 -2.387 -5.848 1.00 95.38 85 LEU A CA 1
ATOM 612 C C . LEU A 1 85 ? 3.789 -1.085 -5.528 1.00 95.38 85 LEU A C 1
ATOM 614 O O . LEU A 1 85 ? 4.790 -0.776 -6.170 1.00 95.38 85 LEU A O 1
ATOM 618 N N . LEU A 1 86 ? 3.395 -0.371 -4.469 1.00 93.69 86 LEU A N 1
ATOM 619 C CA . LEU A 1 86 ? 4.174 0.768 -3.970 1.00 93.69 86 LEU A CA 1
ATOM 620 C C . LEU A 1 86 ? 5.539 0.350 -3.407 1.00 93.69 86 LEU A C 1
ATOM 622 O O . LEU A 1 86 ? 6.518 1.074 -3.576 1.00 93.69 86 LEU A O 1
ATOM 626 N N . ARG A 1 87 ? 5.639 -0.831 -2.772 1.00 91.31 87 ARG A N 1
ATOM 627 C CA . ARG A 1 87 ? 6.942 -1.414 -2.404 1.00 91.31 87 ARG A CA 1
ATOM 628 C C . ARG A 1 87 ? 7.798 -1.655 -3.635 1.00 91.31 87 ARG A C 1
ATOM 630 O O . ARG A 1 87 ? 8.960 -1.270 -3.623 1.00 91.31 87 ARG A O 1
ATOM 637 N N . VAL A 1 88 ? 7.243 -2.317 -4.648 1.00 92.12 88 VAL A N 1
ATOM 638 C CA . VAL A 1 88 ? 7.978 -2.654 -5.869 1.00 92.12 88 VAL A CA 1
ATOM 639 C C . VAL A 1 88 ? 8.452 -1.385 -6.569 1.00 92.12 88 VAL A C 1
ATOM 641 O O . VAL A 1 88 ? 9.620 -1.320 -6.924 1.00 92.12 88 VAL A O 1
ATOM 644 N N . CYS A 1 89 ? 7.614 -0.346 -6.661 1.00 93.44 89 CYS A N 1
ATOM 645 C CA . CYS A 1 89 ? 8.024 0.966 -7.169 1.00 93.44 89 CYS A CA 1
ATOM 646 C C . CYS A 1 89 ? 9.269 1.505 -6.447 1.00 93.44 89 CYS A C 1
ATOM 648 O O . CYS A 1 89 ? 10.245 1.860 -7.102 1.00 93.44 89 CYS A O 1
ATOM 650 N N . ALA A 1 90 ? 9.256 1.524 -5.111 1.00 89.31 90 ALA A N 1
ATOM 651 C CA . ALA A 1 90 ? 10.390 2.006 -4.324 1.00 89.31 90 ALA A CA 1
ATOM 652 C C . ALA A 1 90 ? 11.653 1.149 -4.526 1.00 89.31 90 ALA A C 1
ATOM 654 O O . ALA A 1 90 ? 12.747 1.689 -4.659 1.00 89.31 90 ALA A O 1
ATOM 655 N N . VAL A 1 91 ? 11.507 -0.180 -4.583 1.00 87.81 91 VAL A N 1
ATOM 656 C CA . VAL A 1 91 ? 12.627 -1.113 -4.792 1.00 87.81 91 VAL A CA 1
ATOM 657 C C . VAL A 1 91 ? 13.252 -0.931 -6.172 1.00 87.81 91 VAL A C 1
ATOM 659 O O . VAL A 1 91 ? 14.469 -0.803 -6.264 1.00 87.81 91 VAL A O 1
ATOM 662 N N . GLU A 1 92 ? 12.441 -0.875 -7.230 1.00 88.19 92 GLU A N 1
ATOM 663 C CA . GLU A 1 92 ? 12.928 -0.662 -8.597 1.00 88.19 92 GLU A CA 1
ATOM 664 C C . GLU A 1 92 ? 13.670 0.672 -8.722 1.00 88.19 92 GLU A C 1
ATOM 666 O O . GLU A 1 92 ? 14.745 0.739 -9.311 1.00 88.19 92 GLU A O 1
ATOM 671 N N . HIS A 1 93 ? 13.144 1.740 -8.118 1.00 87.69 93 HIS A N 1
ATOM 672 C CA . HIS A 1 93 ? 13.771 3.063 -8.172 1.00 87.69 93 HIS A CA 1
ATOM 673 C C . HIS A 1 93 ? 14.998 3.218 -7.262 1.00 87.69 93 HIS A C 1
ATOM 675 O O . HIS A 1 93 ? 15.813 4.103 -7.517 1.00 87.69 93 HIS A O 1
ATOM 681 N N . ALA A 1 94 ? 15.155 2.395 -6.221 1.00 81.56 94 ALA A N 1
ATOM 682 C CA . ALA A 1 94 ? 16.341 2.396 -5.360 1.00 81.56 94 ALA A CA 1
ATOM 683 C C . ALA A 1 94 ? 17.493 1.549 -5.936 1.00 81.56 94 ALA A C 1
ATOM 685 O O . ALA A 1 94 ? 18.667 1.866 -5.736 1.00 81.56 94 ALA A O 1
ATOM 686 N N . ASP A 1 95 ? 17.172 0.496 -6.688 1.00 71.19 95 ASP A N 1
ATOM 687 C CA . ASP A 1 95 ? 18.117 -0.470 -7.261 1.00 71.19 95 ASP A CA 1
ATOM 688 C C . ASP A 1 95 ? 18.626 -0.028 -8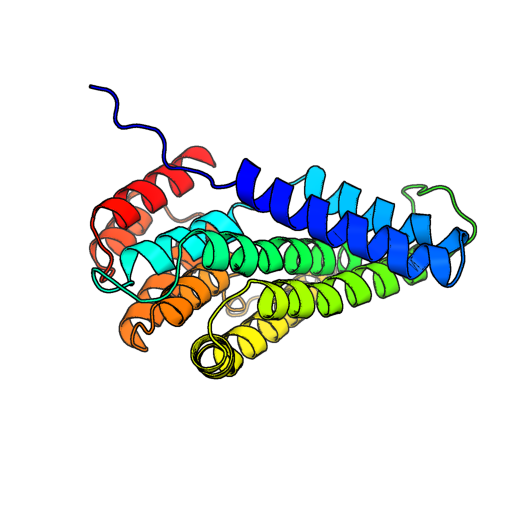.652 1.00 71.19 95 ASP A C 1
ATOM 690 O O . ASP A 1 95 ? 18.578 -0.760 -9.639 1.00 71.19 95 ASP A O 1
ATOM 694 N N . VAL A 1 96 ? 19.103 1.222 -8.751 1.00 65.62 96 VAL A N 1
ATOM 695 C CA . VAL A 1 96 ? 19.658 1.793 -10.003 1.00 65.62 96 VAL A CA 1
ATOM 696 C C . VAL A 1 96 ? 21.123 1.388 -10.209 1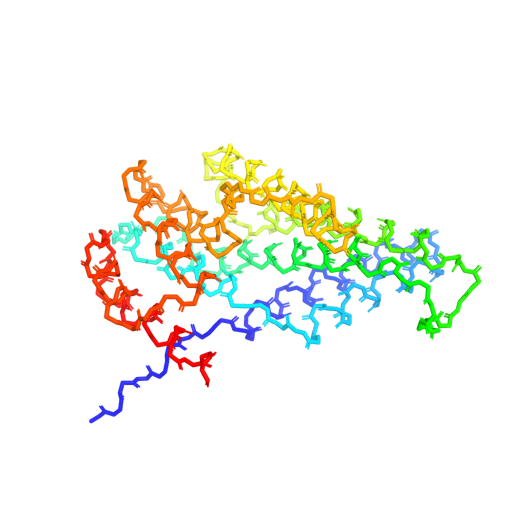.00 65.62 96 VAL A C 1
ATOM 698 O O . VAL A 1 96 ? 21.682 1.583 -11.293 1.00 65.62 96 VAL A O 1
ATOM 701 N N . SER A 1 97 ? 21.755 0.831 -9.170 1.00 54.38 97 SER A N 1
ATOM 702 C CA . SER A 1 97 ? 23.143 0.380 -9.203 1.00 54.38 97 SER A CA 1
ATOM 703 C C . SER A 1 97 ? 23.330 -0.627 -10.333 1.00 54.38 97 SER A C 1
ATOM 705 O O . SER A 1 97 ? 22.792 -1.730 -10.332 1.00 54.38 97 SER A O 1
ATOM 707 N N . ALA A 1 98 ? 24.095 -0.202 -11.333 1.00 53.00 98 ALA A N 1
ATOM 708 C CA . ALA A 1 98 ? 24.550 -1.042 -12.418 1.00 53.00 98 ALA A CA 1
ATOM 709 C C . ALA A 1 98 ? 25.169 -2.345 -11.874 1.00 53.00 98 ALA A C 1
ATOM 711 O O . ALA A 1 98 ? 25.904 -2.311 -10.891 1.00 53.00 98 ALA A O 1
ATOM 712 N N . ASP A 1 99 ? 24.927 -3.444 -12.598 1.00 47.09 99 ASP A N 1
ATOM 713 C CA . ASP A 1 99 ? 25.684 -4.710 -12.561 1.00 47.09 99 ASP A CA 1
ATOM 714 C C . ASP A 1 99 ? 25.079 -5.948 -11.862 1.00 47.09 99 ASP A C 1
ATOM 716 O O . ASP A 1 99 ? 25.797 -6.869 -11.483 1.00 47.09 99 ASP A O 1
ATOM 720 N N . ALA A 1 100 ? 23.751 -6.082 -11.825 1.00 44.53 100 ALA A N 1
ATOM 721 C CA . ALA A 1 100 ? 23.133 -7.411 -11.825 1.00 44.53 100 ALA A CA 1
ATOM 722 C C . ALA A 1 100 ? 22.396 -7.619 -13.152 1.00 44.53 100 ALA A C 1
ATOM 724 O O . ALA A 1 100 ? 21.379 -6.991 -13.447 1.00 44.53 100 ALA A O 1
ATOM 725 N N . ALA A 1 101 ? 22.971 -8.462 -14.002 1.00 53.09 101 ALA A N 1
ATOM 726 C CA . ALA A 1 101 ? 22.483 -8.794 -15.329 1.00 53.09 101 ALA A CA 1
ATOM 727 C C . ALA A 1 101 ? 21.043 -9.346 -15.309 1.00 53.09 101 ALA A C 1
ATOM 729 O O . ALA A 1 101 ? 20.845 -10.557 -15.319 1.00 53.09 101 ALA A O 1
ATOM 730 N N . ALA A 1 102 ? 20.023 -8.485 -15.360 1.00 54.25 102 ALA A N 1
ATOM 731 C CA . ALA A 1 102 ? 18.735 -8.914 -15.894 1.00 54.25 102 ALA A CA 1
ATOM 732 C C . ALA A 1 102 ? 18.917 -9.049 -17.421 1.00 54.25 102 ALA A C 1
ATOM 734 O O . ALA A 1 102 ? 19.255 -8.054 -18.080 1.00 54.25 102 ALA A O 1
ATOM 735 N N . PRO A 1 103 ? 18.788 -10.259 -17.994 1.00 58.16 103 PRO A N 1
ATOM 736 C CA . PRO A 1 103 ? 19.058 -10.499 -19.404 1.00 58.16 103 PRO A CA 1
ATOM 737 C C . PRO A 1 103 ? 18.060 -9.719 -20.266 1.00 58.16 103 PRO A C 1
ATOM 739 O O . PRO A 1 103 ? 16.854 -9.927 -20.184 1.00 58.16 103 PRO A O 1
ATOM 742 N N . GLY A 1 104 ? 18.551 -8.809 -21.107 1.00 65.94 104 GLY A N 1
ATOM 743 C CA . GLY A 1 104 ? 17.698 -8.088 -22.048 1.00 65.94 104 GLY A CA 1
ATOM 744 C C . GLY A 1 104 ? 18.378 -6.876 -22.691 1.00 65.94 104 GLY A C 1
ATOM 745 O O . GLY A 1 104 ? 19.342 -6.348 -22.142 1.00 65.94 104 GLY A O 1
ATOM 746 N N . PRO A 1 105 ? 17.884 -6.410 -23.851 1.00 77.00 105 PRO A N 1
ATOM 747 C CA . PRO A 1 105 ? 18.503 -5.323 -24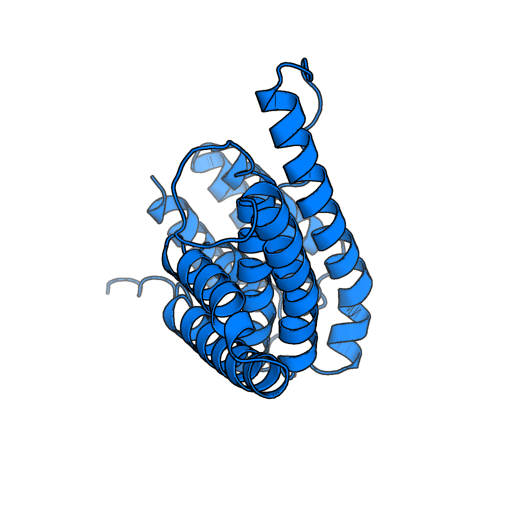.616 1.00 77.00 105 PRO A CA 1
ATOM 748 C C . PRO A 1 105 ? 18.265 -3.918 -24.031 1.00 77.00 105 PRO A C 1
ATOM 750 O O . PRO A 1 105 ? 18.893 -2.961 -24.475 1.00 77.00 105 PRO A O 1
ATOM 753 N N . VAL A 1 106 ? 17.346 -3.762 -23.069 1.00 80.81 106 VAL A N 1
ATOM 754 C CA . VAL A 1 106 ? 16.990 -2.454 -22.488 1.00 80.81 106 VAL A CA 1
ATOM 755 C C . VAL A 1 106 ? 17.978 -2.090 -21.372 1.00 80.81 106 VAL A C 1
ATOM 757 O O . VAL A 1 106 ? 18.197 -2.934 -20.506 1.00 80.81 106 VAL A O 1
ATOM 760 N N . PRO A 1 107 ? 18.541 -0.868 -21.321 1.00 84.38 107 PRO A N 1
ATOM 761 C CA . PRO A 1 107 ? 19.422 -0.436 -20.231 1.00 84.38 107 PRO A CA 1
ATOM 762 C C . PRO A 1 107 ? 18.779 -0.570 -18.843 1.00 84.38 107 PRO A C 1
ATOM 764 O O . PRO A 1 107 ? 17.607 -0.236 -18.679 1.00 84.38 107 PRO A O 1
ATOM 767 N N . ALA A 1 108 ? 19.553 -0.999 -17.837 1.00 81.50 108 ALA A N 1
ATOM 768 C CA . ALA A 1 108 ? 19.057 -1.271 -16.480 1.00 81.50 108 ALA A CA 1
ATOM 769 C C . ALA A 1 108 ? 18.297 -0.085 -15.865 1.00 81.50 108 ALA A C 1
ATOM 771 O O . ALA A 1 108 ? 17.158 -0.252 -15.443 1.00 81.50 108 ALA A O 1
ATOM 772 N N . VAL A 1 109 ? 18.870 1.120 -15.938 1.00 85.44 109 VAL A N 1
ATOM 773 C CA . VAL A 1 109 ? 18.241 2.357 -15.442 1.00 85.44 109 VAL A CA 1
ATOM 774 C C . VAL A 1 109 ? 16.887 2.619 -16.111 1.00 85.44 109 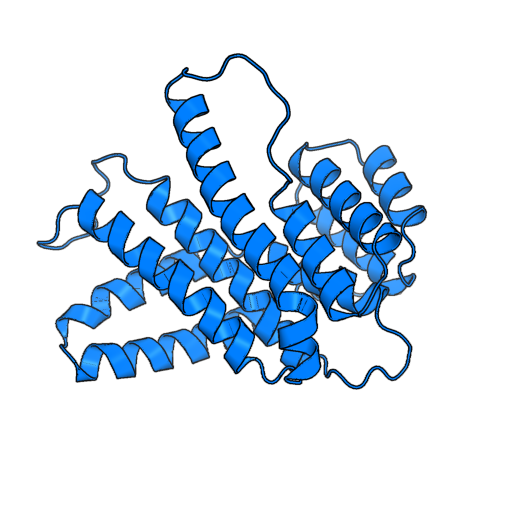VAL A C 1
ATOM 776 O O . VAL A 1 109 ? 15.915 2.946 -15.442 1.00 85.44 109 VAL A O 1
ATOM 779 N N . GLY A 1 110 ? 16.796 2.436 -17.433 1.00 87.62 110 GLY A N 1
ATOM 780 C CA . GLY A 1 110 ? 15.543 2.635 -18.165 1.00 87.62 110 GLY A CA 1
ATOM 781 C C . GLY A 1 110 ? 14.469 1.615 -17.783 1.00 87.62 110 GLY A C 1
ATOM 782 O O . GLY A 1 110 ? 13.298 1.970 -17.684 1.00 87.62 110 GLY A O 1
ATOM 783 N N . ARG A 1 111 ? 14.859 0.358 -17.527 1.00 87.00 111 ARG A N 1
ATOM 784 C CA . ARG A 1 111 ? 13.933 -0.674 -17.032 1.00 87.00 111 ARG A CA 1
ATOM 785 C C . ARG A 1 111 ? 13.436 -0.363 -15.623 1.00 87.00 111 ARG A C 1
ATOM 787 O O . ARG A 1 111 ? 12.237 -0.462 -15.395 1.00 87.00 111 ARG A O 1
ATOM 794 N N . ALA A 1 112 ? 14.334 0.019 -14.717 1.00 88.25 112 ALA A N 1
ATOM 795 C CA . ALA A 1 112 ? 14.013 0.366 -13.334 1.00 88.25 112 ALA A CA 1
ATOM 796 C C . ALA A 1 112 ? 13.006 1.525 -13.264 1.00 88.25 112 ALA A C 1
ATOM 798 O O . ALA A 1 112 ? 11.974 1.417 -12.609 1.00 88.25 112 ALA A O 1
ATOM 799 N N . ILE A 1 113 ? 13.248 2.599 -14.027 1.00 90.62 113 ILE A N 1
ATOM 800 C CA . ILE A 1 113 ? 12.331 3.747 -14.103 1.00 90.62 113 ILE A CA 1
ATOM 801 C C . ILE A 1 113 ? 10.943 3.292 -14.559 1.00 90.62 113 ILE A C 1
ATOM 803 O O . ILE A 1 113 ? 9.967 3.482 -13.839 1.00 90.62 113 ILE A O 1
ATOM 807 N N . LEU A 1 114 ? 10.858 2.644 -15.724 1.00 93.44 114 LEU A N 1
ATOM 808 C CA . LEU A 1 114 ? 9.571 2.319 -16.341 1.00 93.44 114 LEU A CA 1
ATOM 809 C C . LEU A 1 114 ? 8.799 1.226 -15.590 1.00 93.44 114 LEU A C 1
ATOM 811 O O . LEU A 1 114 ? 7.574 1.277 -15.535 1.00 93.44 114 LEU A O 1
ATOM 815 N N . SER A 1 115 ? 9.484 0.235 -15.016 1.00 93.88 115 SER A N 1
ATOM 816 C CA . SER A 1 115 ? 8.834 -0.785 -14.184 1.00 93.88 115 SER A CA 1
ATOM 817 C C . SER A 1 115 ? 8.333 -0.197 -12.864 1.00 93.88 115 SER A C 1
ATOM 819 O O . SER A 1 115 ? 7.202 -0.484 -12.472 1.00 93.88 115 SER A O 1
ATOM 821 N N . GLY A 1 116 ? 9.107 0.686 -12.226 1.00 94.44 116 GLY A N 1
ATOM 822 C CA . GLY A 1 116 ? 8.664 1.403 -11.036 1.00 94.44 116 GLY A CA 1
ATOM 823 C C . GLY A 1 116 ? 7.482 2.336 -11.317 1.00 94.44 116 GLY A C 1
ATOM 824 O O . GLY A 1 116 ? 6.517 2.339 -10.553 1.00 94.44 116 GLY A O 1
ATOM 825 N N . ASP A 1 117 ? 7.486 3.039 -12.454 1.00 95.94 117 ASP A N 1
ATOM 826 C CA . ASP A 1 117 ? 6.367 3.886 -12.887 1.00 95.94 117 ASP A CA 1
ATOM 827 C C . ASP A 1 117 ? 5.094 3.061 -13.117 1.00 95.94 117 ASP A C 1
ATOM 829 O O . ASP A 1 117 ? 4.014 3.433 -12.653 1.00 95.94 117 ASP A O 1
ATOM 833 N N . LEU A 1 118 ? 5.208 1.908 -13.788 1.00 97.62 118 LEU A N 1
ATOM 834 C CA . LEU A 1 118 ? 4.082 0.990 -13.972 1.00 97.62 118 LEU A CA 1
ATOM 835 C C . LEU A 1 118 ? 3.568 0.453 -12.637 1.00 97.62 118 LEU A C 1
ATOM 837 O O . LEU A 1 118 ? 2.359 0.429 -12.431 1.00 97.62 118 LEU A O 1
ATOM 841 N N . ALA A 1 119 ? 4.453 0.080 -11.710 1.00 96.81 119 ALA A N 1
ATOM 842 C CA . ALA A 1 119 ? 4.050 -0.359 -10.378 1.00 96.81 119 ALA A CA 1
ATOM 843 C C . ALA A 1 119 ? 3.299 0.755 -9.619 1.00 96.81 119 ALA A C 1
ATOM 845 O O . ALA A 1 119 ? 2.254 0.498 -9.017 1.00 96.81 119 ALA A O 1
ATOM 846 N N . LEU A 1 120 ? 3.758 2.008 -9.710 1.00 96.62 120 LEU A N 1
ATOM 847 C CA . LEU A 1 120 ? 3.065 3.159 -9.127 1.00 96.62 120 LEU A CA 1
ATOM 848 C C . LEU A 1 120 ? 1.682 3.383 -9.758 1.00 96.62 120 LEU A C 1
ATOM 850 O O . LEU A 1 120 ? 0.708 3.570 -9.027 1.00 96.62 120 LEU A O 1
ATOM 854 N N . ILE A 1 121 ? 1.570 3.332 -11.088 1.00 97.81 121 ILE A N 1
ATOM 855 C CA . ILE A 1 121 ? 0.293 3.476 -11.811 1.00 97.81 121 ILE A CA 1
ATOM 856 C C . ILE A 1 121 ? -0.671 2.358 -11.407 1.00 97.81 121 ILE A C 1
ATOM 858 O O . ILE A 1 121 ? -1.803 2.614 -10.995 1.00 97.81 121 ILE A O 1
ATOM 862 N N . TRP A 1 122 ? -0.206 1.114 -11.460 1.00 98.50 122 TRP A N 1
ATOM 863 C CA . TRP A 1 122 ? -1.015 -0.059 -11.166 1.00 98.50 122 TRP A CA 1
ATOM 864 C C . TRP A 1 122 ? -1.420 -0.162 -9.699 1.00 98.50 122 TRP A C 1
ATOM 866 O O . TRP A 1 122 ? -2.471 -0.727 -9.415 1.00 98.50 122 TRP A O 1
ATOM 876 N N . SER A 1 123 ? -0.666 0.427 -8.764 1.00 97.69 123 SER A N 1
ATOM 877 C CA . SER A 1 123 ? -1.104 0.516 -7.364 1.00 97.69 123 SER A CA 1
ATOM 878 C C . SER A 1 123 ? -2.462 1.222 -7.234 1.00 97.69 123 SER A C 1
ATOM 880 O O . SER A 1 123 ? -3.323 0.775 -6.479 1.00 97.69 123 SER A O 1
ATOM 882 N N . GLN A 1 124 ? -2.702 2.273 -8.027 1.00 97.50 124 GLN A N 1
ATOM 883 C CA . GLN A 1 124 ? -3.984 2.977 -8.043 1.00 97.50 124 GLN A CA 1
ATOM 884 C C . GLN A 1 124 ? -5.083 2.144 -8.711 1.00 97.50 124 GLN A C 1
ATOM 886 O O . GLN A 1 124 ? -6.234 2.164 -8.274 1.00 97.50 124 GLN A O 1
ATOM 891 N N . GLU A 1 125 ? -4.747 1.388 -9.755 1.00 98.12 125 GLU A N 1
ATOM 892 C CA . GLU A 1 125 ? -5.698 0.481 -10.404 1.00 98.12 125 GLU A CA 1
ATOM 893 C C . GLU A 1 125 ? -6.125 -0.666 -9.480 1.00 98.12 125 GLU A C 1
ATOM 895 O O . GLU A 1 125 ? -7.305 -1.000 -9.431 1.00 98.12 125 GLU A O 1
ATOM 900 N N . VAL A 1 126 ? -5.203 -1.227 -8.690 1.00 97.56 126 VAL A N 1
ATOM 901 C CA . VAL A 1 126 ? -5.533 -2.226 -7.661 1.00 97.56 126 VAL A CA 1
ATOM 902 C C . VAL A 1 126 ? -6.466 -1.629 -6.608 1.00 97.56 126 VAL A C 1
ATOM 904 O O . VAL A 1 126 ? -7.461 -2.258 -6.248 1.00 97.56 126 VAL A O 1
ATOM 907 N N . LEU A 1 127 ? -6.189 -0.406 -6.139 1.00 96.75 127 LEU A N 1
ATOM 908 C CA . LEU A 1 127 ? -7.036 0.258 -5.148 1.00 96.75 127 LEU A CA 1
ATOM 909 C C . LEU A 1 127 ? -8.451 0.506 -5.687 1.00 96.75 127 LEU A C 1
ATOM 911 O O . LEU A 1 127 ? -9.432 0.134 -5.047 1.00 96.75 127 LEU A O 1
ATOM 915 N N . THR A 1 128 ? -8.566 1.103 -6.871 1.00 96.56 128 THR A N 1
ATOM 916 C CA . THR A 1 128 ? -9.861 1.454 -7.481 1.00 96.56 128 THR A CA 1
ATOM 917 C C . THR A 1 128 ? -10.635 0.231 -7.985 1.00 96.56 128 THR A C 1
ATOM 919 O O . THR A 1 128 ? -11.860 0.205 -7.905 1.00 96.56 128 THR A O 1
ATOM 922 N N . GLY A 1 129 ? -9.942 -0.824 -8.421 1.00 96.00 129 GLY A N 1
ATOM 923 C CA . GLY A 1 129 ? -10.522 -2.109 -8.827 1.00 96.00 129 GLY A CA 1
ATOM 924 C C . GLY A 1 129 ? -10.808 -3.081 -7.675 1.00 96.00 129 GLY A C 1
ATOM 925 O O . GLY A 1 129 ? -11.255 -4.202 -7.913 1.00 96.00 129 GLY A O 1
ATOM 926 N N . SER A 1 130 ? -10.561 -2.685 -6.423 1.00 95.12 130 SER A N 1
ATOM 927 C CA . SER A 1 130 ? -10.706 -3.555 -5.246 1.00 95.12 130 SER A CA 1
ATOM 928 C C . SER A 1 130 ? -12.155 -3.949 -4.931 1.00 95.12 130 SER A C 1
ATOM 930 O O . SER A 1 130 ? -12.385 -4.936 -4.227 1.00 95.12 130 SER A O 1
ATOM 932 N N . GLY A 1 131 ? -13.139 -3.216 -5.457 1.00 94.75 131 GLY A N 1
ATOM 933 C CA . GLY A 1 131 ? -14.554 -3.378 -5.116 1.00 94.75 131 GLY A CA 1
ATOM 934 C C . GLY A 1 131 ? -14.976 -2.620 -3.854 1.00 94.75 131 GLY A C 1
ATOM 935 O O . GLY A 1 131 ? -16.079 -2.842 -3.362 1.00 94.75 131 GLY A O 1
ATOM 936 N N . LEU A 1 132 ? -14.121 -1.735 -3.328 1.00 95.00 132 LEU A N 1
ATOM 937 C CA . LEU A 1 132 ? -14.527 -0.761 -2.315 1.00 95.00 132 LEU A CA 1
ATOM 938 C C . LEU A 1 132 ? -15.649 0.152 -2.854 1.00 95.00 132 LEU A C 1
ATOM 940 O O . LEU A 1 132 ? -15.630 0.491 -4.040 1.00 95.00 132 LEU A O 1
ATOM 944 N N . PRO A 1 133 ? -16.598 0.594 -2.004 1.00 94.19 133 PRO A N 1
ATOM 945 C CA . PRO A 1 133 ? -17.598 1.584 -2.399 1.00 94.19 133 PRO A CA 1
ATOM 946 C C . PRO A 1 133 ? -16.950 2.882 -2.899 1.00 94.19 133 PRO A C 1
ATOM 948 O O . PRO A 1 133 ? -15.941 3.320 -2.345 1.00 94.19 133 PRO A O 1
ATOM 951 N N . GLU A 1 134 ? -17.559 3.530 -3.894 1.00 93.94 134 GLU A N 1
ATOM 952 C CA . GLU A 1 134 ? -17.042 4.775 -4.487 1.00 93.94 134 GLU A CA 1
ATOM 953 C C . GLU A 1 134 ? -16.852 5.880 -3.435 1.00 93.94 134 GLU A C 1
ATOM 955 O O . GLU A 1 134 ? -15.766 6.445 -3.342 1.00 93.94 134 GLU A O 1
ATOM 960 N N . ASP A 1 135 ? -17.824 6.066 -2.536 1.00 93.75 135 ASP A N 1
ATOM 961 C CA . ASP A 1 135 ? -17.725 7.007 -1.409 1.00 93.75 135 ASP A CA 1
ATOM 962 C C . ASP A 1 135 ? -16.527 6.707 -0.487 1.00 93.75 135 ASP A C 1
ATOM 964 O O . ASP A 1 135 ? -15.923 7.610 0.091 1.00 93.75 135 ASP A O 1
ATOM 968 N N . THR A 1 136 ? -16.159 5.427 -0.335 1.00 93.75 136 THR A N 1
ATOM 969 C CA . THR A 1 136 ? -14.982 5.029 0.456 1.00 93.75 136 THR A CA 1
ATOM 970 C C . THR A 1 136 ? -13.697 5.396 -0.277 1.00 93.75 136 THR A C 1
ATOM 972 O O . THR A 1 136 ? -12.784 5.935 0.345 1.00 93.75 136 THR A O 1
ATOM 975 N N . LEU A 1 137 ? -13.628 5.142 -1.589 1.00 95.94 137 LEU A N 1
ATOM 976 C CA . LEU A 1 137 ? -12.488 5.520 -2.431 1.00 95.94 137 LEU A CA 1
ATOM 977 C C . LEU A 1 137 ? -12.287 7.043 -2.460 1.00 95.94 137 LEU A C 1
ATOM 979 O O . LEU A 1 137 ? -11.157 7.511 -2.316 1.00 95.94 137 LEU A O 1
ATOM 983 N N . GLU A 1 138 ? -13.370 7.813 -2.573 1.00 95.56 138 GLU A N 1
ATOM 984 C CA . GLU A 1 138 ? -13.331 9.276 -2.506 1.00 95.56 138 GLU A CA 1
ATOM 985 C C . GLU A 1 138 ? -12.826 9.750 -1.134 1.00 95.56 138 GLU A C 1
ATOM 987 O O . GLU A 1 138 ? -11.894 10.555 -1.050 1.00 95.56 138 GLU A O 1
ATOM 992 N N . ALA A 1 139 ? -13.367 9.193 -0.045 1.00 93.12 139 ALA A N 1
ATOM 993 C CA . ALA A 1 139 ? -12.998 9.578 1.316 1.00 93.12 139 ALA A CA 1
ATOM 994 C C . ALA A 1 139 ? -11.527 9.285 1.668 1.00 93.12 139 ALA A C 1
ATOM 996 O O . ALA A 1 139 ? -10.911 10.045 2.425 1.00 93.12 139 ALA A O 1
ATOM 997 N N . ILE A 1 140 ? -10.945 8.198 1.145 1.00 95.31 140 ILE A N 1
ATOM 998 C CA . ILE A 1 140 ? -9.531 7.857 1.382 1.00 95.31 140 ILE A CA 1
ATOM 999 C C . ILE A 1 140 ? -8.569 8.545 0.412 1.00 95.31 140 ILE A C 1
ATOM 1001 O O . ILE A 1 140 ? -7.368 8.541 0.686 1.00 95.31 140 ILE A O 1
ATOM 1005 N N . GLY A 1 141 ? -9.059 9.140 -0.680 1.00 95.94 141 GLY A N 1
ATOM 1006 C CA . GLY A 1 141 ? -8.244 9.748 -1.739 1.00 95.94 141 GLY A CA 1
ATOM 1007 C C . GLY A 1 141 ? -7.099 10.626 -1.213 1.00 95.94 141 GLY A C 1
ATOM 1008 O O . GLY A 1 141 ? -5.941 10.332 -1.507 1.00 95.94 141 GLY A O 1
ATOM 1009 N N . PRO A 1 142 ? -7.358 11.612 -0.330 1.00 95.06 142 PRO A N 1
ATOM 1010 C CA . PRO A 1 142 ? -6.297 12.449 0.235 1.00 95.06 142 PRO A CA 1
ATOM 1011 C C . PRO A 1 142 ? -5.244 11.676 1.048 1.00 95.06 142 PRO A C 1
ATOM 1013 O O . PRO A 1 142 ? -4.068 12.036 1.047 1.00 95.06 142 PRO A O 1
ATOM 1016 N N . VAL A 1 143 ? -5.649 10.614 1.757 1.00 94.19 143 VAL A N 1
ATOM 1017 C CA . VAL A 1 143 ? -4.727 9.762 2.531 1.00 94.19 143 VAL A CA 1
ATOM 1018 C C . VAL A 1 143 ? -3.871 8.920 1.592 1.00 94.19 143 VAL A C 1
ATOM 1020 O O . VAL A 1 143 ? -2.672 8.778 1.822 1.00 94.19 143 VAL A O 1
ATOM 1023 N N . TRP A 1 144 ? -4.473 8.389 0.530 1.00 95.75 144 TRP A N 1
ATOM 1024 C CA . TRP A 1 144 ? -3.781 7.619 -0.494 1.00 95.75 144 TRP A CA 1
ATOM 1025 C C . TRP A 1 144 ? -2.779 8.466 -1.287 1.00 95.75 144 TRP A C 1
ATOM 1027 O O . TRP A 1 144 ? -1.646 8.042 -1.508 1.00 95.75 144 TRP A O 1
ATOM 1037 N N . ASP A 1 145 ? -3.153 9.687 -1.661 1.00 95.06 145 ASP A N 1
ATOM 1038 C CA . ASP A 1 145 ? -2.267 10.624 -2.354 1.00 95.06 145 ASP A CA 1
ATOM 1039 C C . ASP A 1 145 ? -1.055 10.980 -1.493 1.00 95.06 145 ASP A C 1
ATOM 1041 O O . ASP A 1 145 ? 0.085 10.849 -1.943 1.00 95.06 145 ASP A O 1
ATOM 1045 N N . ALA A 1 146 ? -1.292 11.338 -0.227 1.00 92.31 146 ALA A N 1
ATOM 1046 C CA . ALA A 1 146 ? -0.225 11.637 0.719 1.00 92.31 146 ALA A CA 1
ATOM 1047 C C . ALA A 1 146 ? 0.700 10.431 0.952 1.00 92.31 146 ALA A C 1
ATOM 1049 O O . ALA A 1 146 ? 1.916 10.601 1.015 1.00 92.31 146 ALA A O 1
ATOM 1050 N N . LEU A 1 147 ? 0.142 9.218 1.017 1.00 93.00 147 LEU A N 1
ATOM 1051 C CA . LEU A 1 147 ? 0.908 7.979 1.133 1.00 93.00 147 LEU A CA 1
ATOM 1052 C C . LEU A 1 147 ? 1.830 7.780 -0.075 1.00 93.00 147 LEU A C 1
ATOM 1054 O O . LEU A 1 147 ? 3.022 7.542 0.108 1.00 93.00 147 LEU A O 1
ATOM 1058 N N . ARG A 1 148 ? 1.314 7.908 -1.305 1.00 93.19 148 ARG A N 1
ATOM 1059 C CA . ARG A 1 148 ? 2.118 7.747 -2.530 1.00 93.19 148 ARG A CA 1
ATOM 1060 C C . ARG A 1 148 ? 3.226 8.792 -2.618 1.00 93.19 148 ARG A C 1
ATOM 1062 O O . ARG A 1 148 ? 4.372 8.441 -2.887 1.00 93.19 148 ARG A O 1
ATOM 1069 N N . THR A 1 149 ? 2.911 10.055 -2.320 1.00 91.56 149 THR A N 1
ATOM 1070 C CA . THR A 1 149 ? 3.918 11.123 -2.233 1.00 91.56 149 THR A CA 1
ATOM 1071 C C . THR A 1 149 ? 4.968 10.818 -1.166 1.00 91.56 149 THR A C 1
ATOM 1073 O O . THR A 1 149 ? 6.160 10.965 -1.429 1.00 91.56 149 THR A O 1
ATOM 1076 N N . GLY A 1 150 ? 4.543 10.360 0.015 1.00 88.25 150 GLY A N 1
ATOM 1077 C CA . GLY A 1 150 ? 5.427 9.988 1.117 1.00 88.25 150 GLY A CA 1
ATOM 1078 C C . GLY A 1 150 ? 6.389 8.859 0.747 1.00 88.25 150 GLY A C 1
ATOM 1079 O O . GLY A 1 150 ? 7.581 8.975 1.014 1.00 88.25 150 GLY A O 1
ATOM 1080 N N . PHE A 1 151 ? 5.908 7.815 0.065 1.00 85.81 151 PHE A N 1
ATOM 1081 C CA . PHE A 1 151 ? 6.744 6.714 -0.429 1.00 85.81 151 PHE A CA 1
ATOM 1082 C C . PHE A 1 151 ? 7.818 7.187 -1.414 1.00 85.81 151 PHE A C 1
ATOM 1084 O O . PHE A 1 151 ? 8.993 6.848 -1.253 1.00 85.81 151 PHE A O 1
ATOM 1091 N N . SER A 1 152 ? 7.442 7.988 -2.415 1.00 86.81 152 SER A N 1
ATOM 1092 C CA . SER A 1 152 ? 8.397 8.503 -3.404 1.00 86.81 152 SER A CA 1
ATOM 1093 C C . SER A 1 152 ? 9.417 9.455 -2.773 1.00 86.81 152 SER A C 1
ATOM 1095 O O . SER A 1 152 ? 10.613 9.340 -3.037 1.00 86.81 152 SER A O 1
ATOM 1097 N N . ALA A 1 153 ? 8.970 10.363 -1.899 1.00 87.75 153 ALA A N 1
ATOM 1098 C CA . ALA A 1 153 ? 9.859 11.279 -1.188 1.00 87.75 153 ALA A CA 1
ATOM 1099 C C . ALA A 1 153 ? 10.812 10.532 -0.242 1.00 87.75 153 ALA A C 1
ATOM 1101 O O . ALA A 1 153 ? 12.000 10.842 -0.206 1.00 87.75 153 ALA A O 1
ATOM 1102 N N . GLY A 1 154 ? 10.314 9.522 0.479 1.00 86.00 154 GLY A N 1
ATOM 1103 C CA . GLY A 1 154 ? 11.124 8.671 1.349 1.00 86.00 154 GLY A CA 1
ATOM 1104 C C . GLY A 1 154 ? 12.209 7.920 0.582 1.00 86.00 154 GLY A C 1
ATOM 1105 O O . GLY A 1 154 ? 13.373 7.986 0.964 1.00 86.00 154 GLY A O 1
ATOM 1106 N N . SER A 1 155 ? 11.854 7.331 -0.563 1.00 85.75 155 SER A N 1
ATOM 1107 C CA . SER A 1 155 ? 12.814 6.635 -1.434 1.00 85.75 155 SER A CA 1
ATOM 1108 C C . SER A 1 155 ? 13.924 7.574 -1.928 1.00 85.75 155 SER A C 1
ATOM 1110 O O . SER A 1 155 ? 15.093 7.200 -1.975 1.00 85.75 155 SER A O 1
ATOM 1112 N N . TYR A 1 156 ? 13.593 8.829 -2.247 1.00 86.94 156 TYR A N 1
ATOM 1113 C CA . TYR A 1 156 ? 14.599 9.830 -2.613 1.00 86.94 156 TYR A CA 1
ATOM 1114 C C . TYR A 1 156 ? 15.513 10.213 -1.437 1.00 86.94 156 TYR A C 1
ATOM 1116 O O . TYR A 1 156 ? 16.720 10.377 -1.618 1.00 86.94 156 TYR A O 1
ATOM 1124 N N . LEU A 1 157 ? 14.964 10.333 -0.224 1.00 85.94 157 LEU A N 1
ATOM 1125 C CA . LEU A 1 157 ? 15.767 10.573 0.977 1.00 85.94 157 LEU A CA 1
ATOM 1126 C C . LEU A 1 157 ? 16.725 9.408 1.250 1.00 85.94 157 LEU A C 1
ATOM 1128 O O . LEU A 1 157 ? 17.874 9.655 1.604 1.00 85.94 157 LEU A O 1
ATOM 1132 N N . ASP A 1 158 ? 16.309 8.163 1.017 1.00 83.81 158 ASP A N 1
ATOM 1133 C CA . ASP A 1 158 ? 17.192 6.996 1.131 1.00 83.81 158 ASP A CA 1
ATOM 1134 C C . ASP A 1 158 ? 18.365 7.064 0.145 1.00 83.81 158 ASP A C 1
ATOM 1136 O O . ASP A 1 158 ? 19.511 6.831 0.536 1.00 83.81 158 ASP A O 1
ATOM 1140 N N . LEU A 1 159 ? 18.119 7.483 -1.102 1.00 85.88 159 LEU A N 1
ATOM 1141 C CA . LEU A 1 159 ? 19.180 7.718 -2.088 1.00 85.88 159 LEU A CA 1
ATOM 1142 C C . LEU A 1 159 ? 20.144 8.827 -1.646 1.00 85.88 159 LEU A C 1
ATOM 1144 O O . LEU A 1 159 ? 21.360 8.678 -1.769 1.00 85.88 159 LEU A O 1
ATOM 1148 N N . LEU A 1 160 ? 19.624 9.929 -1.098 1.00 86.44 160 LEU A N 1
ATOM 1149 C CA . LEU A 1 160 ? 20.463 11.002 -0.567 1.00 86.44 160 LEU A CA 1
ATOM 1150 C C . LEU A 1 160 ? 21.307 10.538 0.629 1.00 86.44 160 LEU A C 1
ATOM 1152 O O . LEU A 1 160 ? 22.488 10.882 0.694 1.00 86.44 160 LEU A O 1
ATOM 1156 N N . ARG A 1 161 ? 20.742 9.739 1.547 1.00 85.12 161 ARG A N 1
ATOM 1157 C CA . ARG A 1 161 ? 21.492 9.134 2.663 1.00 85.12 161 ARG A CA 1
ATOM 1158 C C . ARG A 1 161 ? 22.601 8.224 2.137 1.00 85.12 161 ARG A C 1
ATOM 1160 O O . ARG A 1 161 ? 23.742 8.351 2.573 1.00 85.12 161 ARG A O 1
ATOM 1167 N N . ALA A 1 162 ? 22.295 7.363 1.165 1.00 83.81 162 ALA A N 1
ATOM 1168 C CA . ALA A 1 162 ? 23.271 6.466 0.545 1.00 83.81 162 ALA A CA 1
ATOM 1169 C C . ALA A 1 162 ? 24.410 7.226 -0.162 1.00 83.81 162 ALA A C 1
ATOM 1171 O O . ALA A 1 162 ? 25.555 6.778 -0.151 1.00 83.81 162 ALA A O 1
ATOM 1172 N N . ALA A 1 163 ? 24.117 8.399 -0.727 1.00 88.12 163 ALA A N 1
ATOM 1173 C CA . ALA A 1 163 ? 25.105 9.283 -1.341 1.00 88.12 163 ALA A CA 1
ATOM 1174 C C . ALA A 1 163 ? 25.912 10.128 -0.329 1.00 88.12 163 ALA A C 1
ATOM 1176 O O . ALA A 1 163 ? 26.778 10.899 -0.743 1.00 88.12 163 ALA A O 1
ATOM 1177 N N . GLY A 1 164 ? 25.633 10.022 0.977 1.00 86.44 164 GLY A N 1
ATOM 1178 C CA . GLY A 1 164 ? 26.254 10.853 2.015 1.00 86.44 164 GLY A CA 1
ATOM 1179 C C . GLY A 1 164 ? 25.797 12.317 1.991 1.00 86.44 164 GLY A C 1
ATOM 1180 O O . GLY A 1 164 ? 26.494 13.188 2.499 1.00 86.44 164 GLY A O 1
ATOM 1181 N N . GLY A 1 165 ? 24.652 12.604 1.363 1.00 81.12 165 GLY A N 1
ATOM 1182 C CA . GLY A 1 165 ? 24.113 13.953 1.174 1.00 81.12 165 GLY A CA 1
ATOM 1183 C C . GLY A 1 165 ? 23.178 14.440 2.284 1.00 81.12 165 GLY A C 1
ATOM 1184 O O . GLY A 1 165 ? 22.589 15.510 2.136 1.00 81.12 165 GLY A O 1
ATOM 1185 N N . LEU A 1 166 ? 22.999 13.670 3.362 1.00 80.50 166 LEU A N 1
ATOM 1186 C CA . LEU A 1 166 ? 22.118 14.014 4.482 1.00 80.50 166 LEU A CA 1
ATOM 1187 C C . LEU A 1 166 ? 22.813 13.780 5.828 1.00 80.50 166 LEU A C 1
ATOM 1189 O O . LEU A 1 166 ? 23.036 12.636 6.220 1.00 80.50 166 LEU A O 1
ATOM 1193 N N . ASP A 1 167 ? 23.064 14.874 6.553 1.00 64.50 167 ASP A N 1
ATOM 1194 C CA . ASP A 1 167 ? 23.532 14.877 7.943 1.00 64.50 167 ASP A CA 1
ATOM 1195 C C . ASP A 1 167 ? 22.363 15.229 8.879 1.00 64.50 167 ASP A C 1
ATOM 1197 O O . ASP A 1 167 ? 22.060 16.400 9.116 1.00 64.50 167 ASP A O 1
ATOM 1201 N N . GLY A 1 168 ? 21.688 14.212 9.422 1.00 64.12 168 GLY A N 1
ATOM 1202 C CA . GLY A 1 168 ? 20.560 14.397 10.343 1.00 64.12 168 GLY A CA 1
ATOM 1203 C C . GLY A 1 168 ? 19.292 14.999 9.710 1.00 64.12 168 GLY A C 1
ATOM 1204 O O . GLY A 1 168 ? 19.236 15.311 8.523 1.00 64.12 168 GLY A O 1
ATOM 1205 N N . GLY A 1 169 ? 18.237 15.124 10.522 1.00 59.12 169 GLY A N 1
ATOM 1206 C CA . GLY A 1 169 ? 16.887 15.516 10.093 1.00 59.12 169 GLY A CA 1
ATOM 1207 C C . GLY A 1 169 ? 15.828 14.544 10.617 1.00 59.12 169 GLY A C 1
ATOM 1208 O O . GLY A 1 169 ? 16.156 13.428 11.011 1.00 59.12 169 GLY A O 1
ATOM 1209 N N . GLY A 1 170 ? 14.568 14.981 10.684 1.00 60.12 170 GLY A N 1
ATOM 1210 C CA . GLY A 1 170 ? 13.461 14.075 10.993 1.00 60.12 170 GLY A CA 1
ATOM 1211 C C . GLY A 1 170 ? 13.230 13.117 9.828 1.00 60.12 170 GLY A C 1
ATOM 1212 O O . GLY A 1 170 ? 13.324 13.532 8.671 1.00 60.12 170 GLY A O 1
ATOM 1213 N N . ASP A 1 171 ? 12.930 11.857 10.128 1.00 60.69 171 ASP A N 1
ATOM 1214 C CA . ASP A 1 171 ? 12.575 10.905 9.084 1.00 60.69 171 ASP A CA 1
ATOM 1215 C C . ASP A 1 171 ? 11.236 11.287 8.435 1.00 60.69 171 ASP A C 1
ATOM 1217 O O . ASP A 1 171 ? 10.350 11.840 9.099 1.00 60.69 171 ASP A O 1
ATOM 1221 N N . PRO A 1 172 ? 11.072 11.016 7.127 1.00 65.69 172 PRO A N 1
ATOM 1222 C CA . PRO A 1 172 ? 9.759 11.071 6.503 1.00 65.69 172 PRO A CA 1
ATOM 1223 C C . PRO A 1 172 ? 8.794 10.145 7.256 1.00 65.69 172 PRO A C 1
ATOM 1225 O O . PRO A 1 172 ? 9.211 9.202 7.930 1.00 65.69 172 PRO A O 1
ATOM 1228 N N . ASP A 1 173 ? 7.491 10.394 7.118 1.00 72.31 173 ASP A N 1
ATOM 1229 C CA . ASP A 1 173 ? 6.477 9.505 7.687 1.00 72.31 173 ASP A CA 1
ATOM 1230 C C . ASP A 1 173 ? 6.756 8.042 7.278 1.00 72.31 173 ASP A C 1
ATOM 1232 O O . ASP A 1 173 ? 6.956 7.733 6.100 1.00 72.31 173 ASP A O 1
ATOM 1236 N N . SER A 1 174 ? 6.767 7.155 8.274 1.00 85.94 174 SER A N 1
ATOM 1237 C CA . SER A 1 174 ? 7.184 5.754 8.154 1.00 85.94 174 SER A CA 1
ATOM 1238 C C . SER A 1 174 ? 6.307 4.965 7.157 1.00 85.94 174 SER A C 1
ATOM 1240 O O . SER A 1 174 ? 5.077 5.088 7.210 1.00 85.94 174 SER A O 1
ATOM 1242 N N . PRO A 1 175 ? 6.879 4.122 6.266 1.00 88.31 175 PRO A N 1
ATOM 1243 C CA . PRO A 1 175 ? 6.115 3.243 5.370 1.00 88.31 175 PRO A CA 1
ATOM 1244 C C . PRO A 1 175 ? 5.060 2.384 6.085 1.00 88.31 175 PRO A C 1
ATOM 1246 O O . PRO A 1 175 ? 3.929 2.230 5.601 1.00 88.31 175 PRO A O 1
ATOM 1249 N N . THR A 1 176 ? 5.394 1.844 7.258 1.00 92.06 176 THR A N 1
ATOM 1250 C CA . THR A 1 176 ? 4.444 1.095 8.090 1.00 92.06 176 THR A CA 1
ATOM 1251 C C . THR A 1 176 ? 3.401 2.026 8.716 1.00 92.06 176 THR A C 1
ATOM 1253 O O . THR A 1 176 ? 2.215 1.690 8.766 1.00 92.06 176 THR A O 1
ATOM 1256 N N . GLY A 1 177 ? 3.798 3.235 9.121 1.00 93.69 177 GLY A N 1
ATOM 1257 C CA . GLY A 1 177 ? 2.913 4.273 9.650 1.00 93.69 177 GLY A CA 1
ATOM 1258 C C . GLY A 1 177 ? 1.863 4.715 8.634 1.00 93.69 177 GLY A C 1
ATOM 1259 O O . GLY A 1 177 ? 0.679 4.809 8.965 1.00 93.69 177 GLY A O 1
ATOM 1260 N N . TRP A 1 178 ? 2.261 4.896 7.375 1.00 93.00 178 TRP A N 1
ATOM 1261 C CA . TRP A 1 178 ? 1.350 5.146 6.262 1.00 93.00 178 TRP A CA 1
ATOM 1262 C C . TRP A 1 178 ? 0.357 4.007 6.049 1.00 93.00 178 TRP A C 1
ATOM 1264 O O . TRP A 1 178 ? -0.834 4.258 5.869 1.00 93.00 178 TRP A O 1
ATOM 1274 N N . SER A 1 179 ? 0.827 2.762 6.117 1.00 95.00 179 SER A N 1
ATOM 1275 C CA . SER A 1 179 ? -0.013 1.574 5.929 1.00 95.00 179 SER A CA 1
ATOM 1276 C C . SER A 1 179 ? -1.098 1.484 7.010 1.00 95.00 179 SER A C 1
ATOM 1278 O O . SER A 1 179 ? -2.282 1.340 6.706 1.00 95.00 179 SER A O 1
ATOM 1280 N N . LEU A 1 180 ? -0.724 1.677 8.278 1.00 95.88 180 LEU A N 1
ATOM 1281 C CA . LEU A 1 180 ? -1.664 1.705 9.404 1.00 95.88 180 LEU A CA 1
ATOM 1282 C C . LEU A 1 180 ? -2.642 2.888 9.315 1.00 95.88 180 LEU A C 1
ATOM 1284 O O . LEU A 1 180 ? -3.833 2.739 9.592 1.00 95.88 180 LEU A O 1
ATOM 1288 N N . ARG A 1 181 ? -2.162 4.065 8.892 1.00 95.62 181 ARG A N 1
ATOM 1289 C CA . ARG A 1 181 ? -2.997 5.255 8.666 1.00 95.62 181 ARG A CA 1
ATOM 1290 C C . ARG A 1 181 ? -4.037 5.021 7.568 1.00 95.62 181 ARG A C 1
ATOM 1292 O O . ARG A 1 181 ? -5.187 5.417 7.752 1.00 95.62 181 ARG A O 1
ATOM 1299 N N . LEU A 1 182 ? -3.648 4.378 6.464 1.00 96.00 182 LEU A N 1
ATOM 1300 C CA . LEU A 1 182 ? -4.556 3.992 5.381 1.00 96.00 182 LEU A CA 1
ATOM 1301 C C . LEU A 1 182 ? -5.639 3.037 5.891 1.00 96.00 182 LEU A C 1
ATOM 1303 O O . LEU A 1 182 ? -6.816 3.273 5.642 1.00 96.00 182 LEU A O 1
ATOM 1307 N N . GLY A 1 183 ? -5.255 2.016 6.660 1.00 96.06 183 GLY A N 1
ATOM 1308 C CA . GLY A 1 183 ? -6.194 1.087 7.292 1.00 96.06 183 GLY A CA 1
ATOM 1309 C C . GLY A 1 183 ? -7.251 1.784 8.147 1.00 96.06 183 GLY A C 1
ATOM 1310 O O . GLY A 1 183 ? -8.451 1.602 7.953 1.00 96.06 183 GLY A O 1
ATOM 1311 N N . ALA A 1 184 ? -6.814 2.659 9.053 1.00 95.88 184 ALA A N 1
ATOM 1312 C CA . ALA A 1 184 ? -7.729 3.455 9.868 1.00 95.88 184 ALA A CA 1
ATOM 1313 C C . ALA A 1 184 ? -8.626 4.375 9.014 1.00 95.88 184 ALA A C 1
ATOM 1315 O O . ALA A 1 184 ? -9.809 4.539 9.307 1.00 95.88 184 ALA A O 1
ATOM 1316 N N . ALA A 1 185 ? -8.097 4.957 7.933 1.00 95.31 185 ALA A N 1
ATOM 1317 C CA . ALA A 1 185 ? -8.877 5.793 7.022 1.00 95.31 185 ALA A CA 1
ATOM 1318 C C . ALA A 1 185 ? -9.954 5.001 6.261 1.00 95.31 185 ALA A C 1
ATOM 1320 O O . ALA A 1 185 ? -11.083 5.478 6.172 1.00 95.31 185 ALA A O 1
ATOM 1321 N N . LEU A 1 186 ? -9.643 3.784 5.797 1.00 95.12 186 LEU A N 1
ATOM 1322 C CA . LEU A 1 186 ? -10.605 2.862 5.174 1.00 95.12 186 LEU A CA 1
ATOM 1323 C C . LEU A 1 186 ? -11.783 2.532 6.099 1.00 95.12 186 LEU A C 1
ATOM 1325 O O . LEU A 1 186 ? -12.884 2.260 5.635 1.00 95.12 186 LEU A O 1
ATOM 1329 N N . ALA A 1 187 ? -11.559 2.558 7.414 1.00 94.06 187 ALA A N 1
ATOM 1330 C CA . ALA A 1 187 ? -12.593 2.315 8.416 1.00 94.06 187 ALA A CA 1
ATOM 1331 C C . ALA A 1 187 ? -13.419 3.567 8.758 1.00 94.06 187 ALA A C 1
ATOM 1333 O O . ALA A 1 187 ? -14.308 3.504 9.605 1.00 94.06 187 ALA A O 1
ATOM 1334 N N . GLY A 1 188 ? -13.108 4.719 8.154 1.00 92.75 188 GLY A N 1
ATOM 1335 C CA . GLY A 1 188 ? -13.721 5.997 8.507 1.00 92.75 188 GLY A CA 1
ATOM 1336 C C . GLY A 1 188 ? -13.260 6.549 9.860 1.00 92.75 188 GLY A C 1
ATOM 1337 O O . GLY A 1 188 ? -13.911 7.441 10.399 1.00 92.75 188 GLY A O 1
ATOM 1338 N N . ALA A 1 189 ? -12.144 6.057 10.414 1.00 93.75 189 ALA A N 1
ATOM 1339 C CA . ALA A 1 189 ? -11.632 6.518 11.703 1.00 93.75 189 ALA A CA 1
ATOM 1340 C C . ALA A 1 189 ? -11.292 8.014 11.666 1.00 93.75 189 ALA A C 1
ATOM 1342 O O . ALA A 1 189 ? -10.933 8.549 10.613 1.00 93.75 189 ALA A O 1
ATOM 1343 N N . ASP A 1 190 ? -11.359 8.694 12.807 1.00 92.81 190 ASP A N 1
ATOM 1344 C CA . ASP A 1 190 ? -11.029 10.116 12.895 1.00 92.81 190 ASP A CA 1
ATOM 1345 C C . ASP A 1 190 ? -9.512 10.390 12.801 1.00 92.81 190 ASP A C 1
ATOM 1347 O O . ASP A 1 190 ? -8.670 9.487 12.740 1.00 92.81 190 ASP A O 1
ATOM 1351 N N . ALA A 1 191 ? -9.140 11.672 12.779 1.00 92.25 191 ALA A N 1
ATOM 1352 C CA . ALA A 1 191 ? -7.742 12.086 12.687 1.00 92.25 191 ALA A CA 1
ATOM 1353 C C . ALA A 1 191 ? -6.887 11.607 13.878 1.00 92.25 191 ALA A C 1
ATOM 1355 O O . ALA A 1 191 ? -5.703 11.313 13.698 1.00 92.25 191 ALA A O 1
ATOM 1356 N N . ALA A 1 192 ? -7.462 11.498 15.080 1.00 93.12 192 ALA A N 1
ATOM 1357 C CA . ALA A 1 192 ? -6.736 11.081 16.276 1.00 93.12 192 ALA A CA 1
ATOM 1358 C C . ALA A 1 192 ? -6.407 9.581 16.234 1.00 93.12 192 ALA A C 1
ATOM 1360 O O . ALA A 1 192 ? -5.266 9.191 16.506 1.00 93.12 192 ALA A O 1
ATOM 1361 N N . ALA A 1 193 ? -7.367 8.754 15.819 1.00 94.19 193 ALA A N 1
ATOM 1362 C CA . ALA A 1 193 ? -7.188 7.326 15.590 1.00 94.19 193 ALA A CA 1
ATOM 1363 C C . ALA A 1 193 ? -6.174 7.055 14.468 1.00 94.19 193 ALA A C 1
ATOM 1365 O O . ALA A 1 193 ? -5.249 6.258 14.646 1.00 94.19 193 ALA A O 1
ATOM 1366 N N . ARG A 1 194 ? -6.267 7.787 13.349 1.00 95.12 194 ARG A N 1
ATOM 1367 C CA . ARG A 1 194 ? -5.289 7.722 12.247 1.00 95.12 194 ARG A CA 1
ATOM 1368 C C . ARG A 1 194 ? -3.877 8.092 12.703 1.00 95.12 194 ARG A C 1
ATOM 1370 O O . ARG A 1 194 ? -2.915 7.427 12.323 1.00 95.12 194 ARG A O 1
ATOM 1377 N N . ALA A 1 195 ? -3.740 9.121 13.540 1.00 94.00 195 ALA A N 1
ATOM 1378 C CA . ALA A 1 195 ? -2.451 9.520 14.099 1.00 94.00 195 ALA A CA 1
ATOM 1379 C C . ALA A 1 195 ? -1.891 8.472 15.076 1.00 94.00 195 ALA A C 1
ATOM 1381 O O . ALA A 1 195 ? -0.686 8.232 15.083 1.00 94.00 195 ALA A O 1
ATOM 1382 N N . ALA A 1 196 ? -2.738 7.823 15.882 1.00 95.56 196 ALA A N 1
ATOM 1383 C CA . ALA A 1 196 ? -2.322 6.719 16.750 1.00 95.56 196 ALA A CA 1
ATOM 1384 C C . ALA A 1 196 ? -1.806 5.519 15.950 1.00 95.56 196 ALA A C 1
ATOM 1386 O O . ALA A 1 196 ? -0.738 4.995 16.258 1.00 95.56 196 ALA A O 1
ATOM 1387 N N . CYS A 1 197 ? -2.515 5.157 14.881 1.00 96.19 197 CYS A N 1
ATOM 1388 C CA . CYS A 1 197 ? -2.106 4.112 13.949 1.00 96.19 197 CYS A CA 1
ATOM 1389 C C . CYS A 1 197 ? -0.758 4.438 13.289 1.00 96.19 197 CYS A C 1
ATOM 1391 O O . CYS A 1 197 ? 0.142 3.602 13.286 1.00 96.19 197 CYS A O 1
ATOM 1393 N N . ALA A 1 198 ? -0.570 5.674 12.819 1.00 94.31 198 ALA A N 1
ATOM 1394 C CA . ALA A 1 198 ? 0.701 6.096 12.232 1.00 94.31 198 ALA A CA 1
ATOM 1395 C C . ALA A 1 198 ? 1.877 5.986 13.218 1.00 94.31 198 ALA A C 1
ATOM 1397 O O . ALA A 1 198 ? 2.928 5.470 12.851 1.00 94.31 198 ALA A O 1
ATOM 1398 N N . ARG A 1 199 ? 1.684 6.395 14.482 1.00 94.69 199 ARG A N 1
ATOM 1399 C CA . ARG A 1 199 ? 2.724 6.303 15.525 1.00 94.69 199 ARG A CA 1
ATOM 1400 C C . ARG A 1 199 ? 3.173 4.871 15.800 1.00 94.69 199 ARG A C 1
ATOM 1402 O O . ARG A 1 199 ? 4.355 4.659 16.043 1.00 94.69 199 ARG A O 1
ATOM 1409 N N . ILE A 1 200 ? 2.254 3.902 15.772 1.00 95.31 200 ILE A N 1
ATOM 1410 C CA . ILE A 1 200 ? 2.616 2.483 15.910 1.00 95.31 200 ILE A CA 1
ATOM 1411 C C . ILE A 1 200 ? 3.586 2.094 14.791 1.00 95.31 200 ILE A C 1
ATOM 1413 O O . ILE A 1 200 ? 4.614 1.486 15.065 1.00 95.31 200 ILE A O 1
ATOM 1417 N N . GLY A 1 201 ? 3.292 2.482 13.549 1.00 93.81 201 GLY A N 1
ATOM 1418 C CA . GLY A 1 201 ? 4.143 2.154 12.408 1.00 93.81 201 GLY A CA 1
ATOM 1419 C C . GLY A 1 201 ? 5.509 2.826 12.451 1.00 93.81 201 GLY A C 1
ATOM 1420 O O . GLY A 1 201 ? 6.501 2.161 12.185 1.00 93.81 201 GLY A O 1
ATOM 1421 N N . THR A 1 202 ? 5.573 4.086 12.887 1.00 92.19 202 THR A N 1
ATOM 1422 C CA . THR A 1 202 ? 6.848 4.772 13.133 1.00 92.19 202 THR A CA 1
ATOM 1423 C C . THR A 1 202 ? 7.718 3.999 14.120 1.00 92.19 202 THR A C 1
ATOM 1425 O O . THR A 1 202 ? 8.872 3.727 13.822 1.00 92.19 202 THR A O 1
ATOM 1428 N N . LEU A 1 203 ? 7.159 3.563 15.253 1.00 93.62 203 LEU A N 1
ATOM 1429 C CA . LEU A 1 203 ? 7.908 2.778 16.241 1.00 93.62 203 LEU A CA 1
ATOM 1430 C C . LEU A 1 203 ? 8.389 1.430 15.686 1.00 93.62 203 LEU A C 1
ATOM 1432 O O . LEU A 1 203 ? 9.454 0.960 16.081 1.00 93.62 203 LEU A O 1
ATOM 1436 N N . LEU A 1 204 ? 7.604 0.805 14.803 1.00 91.81 204 LEU A N 1
ATOM 1437 C CA . LEU A 1 204 ? 7.982 -0.448 14.150 1.00 91.81 204 LEU A CA 1
ATOM 1438 C C . LEU A 1 204 ? 9.164 -0.246 13.197 1.00 91.81 204 LEU A C 1
ATOM 1440 O O . LEU A 1 204 ? 10.128 -1.001 13.278 1.00 91.81 204 LEU A O 1
ATOM 1444 N N . ASP A 1 205 ? 9.115 0.780 12.348 1.00 88.50 205 ASP A N 1
ATOM 1445 C CA . ASP A 1 205 ? 10.187 1.058 11.384 1.00 88.50 205 ASP A CA 1
ATOM 1446 C C . ASP A 1 205 ? 11.464 1.589 12.069 1.00 88.50 205 ASP A C 1
ATOM 1448 O O . ASP A 1 205 ? 12.567 1.300 11.614 1.00 88.50 205 ASP A O 1
ATOM 1452 N N . GLU A 1 206 ? 11.338 2.291 13.203 1.00 89.62 206 GLU A N 1
ATOM 1453 C CA . GLU A 1 206 ? 12.466 2.716 14.053 1.00 89.62 206 GLU A CA 1
ATOM 1454 C C . GLU A 1 206 ? 13.139 1.555 14.813 1.00 89.62 206 GLU A C 1
ATOM 1456 O O . GLU A 1 206 ? 14.194 1.745 15.421 1.00 89.62 206 GLU A O 1
ATOM 1461 N N . GLY A 1 207 ? 12.526 0.365 14.849 1.00 89.38 207 GLY A N 1
ATOM 1462 C CA 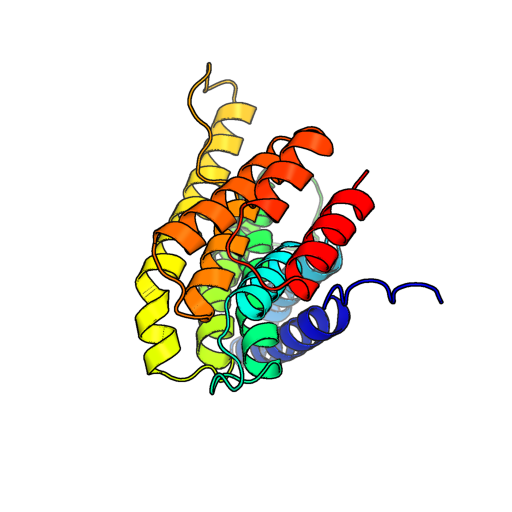. GLY A 1 207 ? 13.007 -0.749 15.668 1.00 89.38 207 GLY A CA 1
ATOM 1463 C C . GLY A 1 207 ? 12.904 -0.479 17.174 1.00 89.38 207 GLY A C 1
ATOM 1464 O O . GLY A 1 207 ? 13.773 -0.895 17.943 1.00 89.38 207 GLY A O 1
ATOM 1465 N N . ALA A 1 208 ? 11.867 0.246 17.608 1.00 91.56 208 ALA A N 1
ATOM 1466 C CA . ALA A 1 208 ? 11.632 0.521 19.022 1.00 91.56 208 ALA A CA 1
ATOM 1467 C C . ALA A 1 208 ? 11.447 -0.775 19.833 1.00 91.56 208 ALA A C 1
ATOM 1469 O O . ALA A 1 208 ? 11.007 -1.806 19.325 1.00 91.56 208 ALA A O 1
ATOM 1470 N N . ASP A 1 209 ? 11.747 -0.719 21.132 1.00 93.69 209 ASP A N 1
ATOM 1471 C CA . ASP A 1 209 ? 11.597 -1.880 22.004 1.00 93.69 209 ASP A CA 1
ATOM 1472 C C . ASP A 1 209 ? 10.130 -2.346 22.144 1.00 93.69 209 ASP A C 1
ATOM 1474 O O . ASP A 1 209 ? 9.157 -1.610 21.934 1.00 93.69 209 ASP A O 1
ATOM 1478 N N . ALA A 1 210 ? 9.971 -3.610 22.546 1.00 93.00 210 ALA A N 1
ATOM 1479 C CA . ALA A 1 210 ? 8.667 -4.254 22.659 1.00 93.00 210 ALA A CA 1
ATOM 1480 C C . ALA A 1 210 ? 7.736 -3.593 23.693 1.00 93.00 210 ALA A C 1
ATOM 1482 O O . ALA A 1 210 ? 6.517 -3.738 23.592 1.00 93.00 210 ALA A O 1
ATOM 1483 N N . GLU A 1 211 ? 8.266 -2.898 24.704 1.00 95.12 211 GLU A N 1
ATOM 1484 C CA . GLU A 1 211 ? 7.449 -2.202 25.702 1.00 95.12 211 GLU A CA 1
ATOM 1485 C C . GLU A 1 211 ? 6.818 -0.944 25.103 1.00 95.12 211 GLU A C 1
ATOM 1487 O O . GLU A 1 211 ? 5.605 -0.754 25.227 1.00 95.12 211 GLU A O 1
ATOM 1492 N N . ARG A 1 212 ? 7.601 -0.149 24.368 1.00 96.19 212 ARG A N 1
ATOM 1493 C CA . ARG A 1 212 ? 7.117 1.031 23.641 1.00 96.19 212 ARG A CA 1
ATOM 1494 C C . ARG A 1 212 ? 6.067 0.664 22.597 1.00 96.19 212 ARG A C 1
ATOM 1496 O O . ARG A 1 212 ? 5.021 1.314 22.544 1.00 96.19 212 ARG A O 1
ATOM 1503 N N . ILE A 1 213 ? 6.299 -0.397 21.819 1.00 95.06 213 ILE A N 1
ATOM 1504 C CA . ILE A 1 213 ? 5.322 -0.889 20.833 1.00 95.06 213 ILE A CA 1
ATOM 1505 C C . ILE A 1 213 ? 4.028 -1.325 21.535 1.00 95.06 213 ILE A C 1
ATOM 1507 O O . ILE A 1 213 ? 2.944 -0.883 21.150 1.00 95.06 213 ILE A O 1
ATOM 1511 N N . ARG A 1 214 ? 4.116 -2.128 22.609 1.00 96.00 214 ARG A N 1
ATOM 1512 C CA . ARG A 1 214 ? 2.935 -2.552 23.387 1.00 96.00 214 ARG A CA 1
ATOM 1513 C C . ARG A 1 214 ? 2.156 -1.376 23.962 1.00 96.00 214 ARG A C 1
ATOM 1515 O O . ARG A 1 214 ? 0.931 -1.373 23.870 1.00 96.00 214 ARG A O 1
ATOM 1522 N N . GLY A 1 215 ? 2.843 -0.379 24.516 1.00 97.12 215 GLY A N 1
ATOM 1523 C CA . GLY A 1 215 ? 2.213 0.830 25.042 1.00 97.12 215 GLY A CA 1
ATOM 1524 C C . GLY A 1 215 ? 1.455 1.608 23.964 1.00 97.12 215 GLY A C 1
ATOM 1525 O O . GLY A 1 215 ? 0.305 1.995 24.177 1.00 97.12 215 GLY A O 1
ATOM 1526 N N . ALA A 1 216 ? 2.058 1.780 22.784 1.00 96.56 216 ALA A N 1
ATOM 1527 C CA . ALA A 1 216 ? 1.419 2.461 21.660 1.00 96.56 216 ALA A CA 1
ATOM 1528 C C . ALA A 1 216 ? 0.190 1.702 21.132 1.00 96.56 216 ALA A C 1
ATOM 1530 O O . ALA A 1 216 ? -0.853 2.316 20.905 1.00 96.56 216 ALA A O 1
ATOM 1531 N N . VAL A 1 217 ? 0.286 0.375 20.988 1.00 96.56 217 VAL A N 1
ATOM 1532 C CA . VAL A 1 217 ? -0.836 -0.473 20.555 1.00 96.56 217 VAL A CA 1
ATOM 1533 C C . VAL A 1 217 ? -1.971 -0.463 21.582 1.00 96.56 217 VAL A C 1
ATOM 1535 O O . VAL A 1 217 ? -3.131 -0.331 21.200 1.00 96.56 217 VAL A O 1
ATOM 1538 N N . ALA A 1 218 ? -1.666 -0.541 22.881 1.00 95.81 218 ALA A N 1
ATOM 1539 C CA . ALA A 1 218 ? -2.672 -0.507 23.944 1.00 95.81 218 ALA A CA 1
ATOM 1540 C C . ALA A 1 218 ? -3.434 0.829 23.997 1.00 95.81 218 ALA A C 1
ATOM 1542 O O . ALA A 1 218 ? -4.644 0.839 24.225 1.00 95.81 218 ALA A O 1
ATOM 1543 N N . ALA A 1 219 ? -2.737 1.945 23.762 1.00 95.00 219 ALA A N 1
ATOM 1544 C CA . ALA A 1 219 ? -3.320 3.285 23.757 1.00 95.00 219 ALA A CA 1
ATOM 1545 C C . ALA A 1 219 ? -4.115 3.614 22.480 1.00 95.00 219 ALA A C 1
ATOM 1547 O O . ALA A 1 219 ? -4.887 4.575 22.473 1.00 95.00 219 ALA A O 1
ATOM 1548 N N . ALA A 1 220 ? -3.922 2.863 21.393 1.00 94.62 220 ALA A N 1
ATOM 1549 C CA . ALA A 1 220 ? -4.652 3.091 20.154 1.00 94.62 220 ALA A CA 1
ATOM 1550 C C . ALA A 1 220 ? -6.130 2.673 20.294 1.00 94.62 220 ALA A C 1
ATOM 1552 O O . ALA A 1 220 ? -6.422 1.643 20.914 1.00 94.62 220 ALA A O 1
ATOM 1553 N N . PRO A 1 221 ? -7.070 3.437 19.702 1.00 93.94 221 PRO A N 1
ATOM 1554 C CA . PRO A 1 221 ? -8.501 3.142 19.736 1.00 93.94 221 PRO A CA 1
ATOM 1555 C C . PRO A 1 221 ? -8.853 2.021 18.743 1.00 93.94 221 PRO A C 1
ATOM 1557 O O . PRO A 1 221 ? -9.614 2.223 17.803 1.00 93.94 221 PRO A O 1
ATOM 1560 N N . LEU A 1 222 ? -8.251 0.848 18.935 1.00 93.75 222 LEU A N 1
ATOM 1561 C CA . LEU A 1 222 ? -8.438 -0.342 18.112 1.00 93.75 222 LEU A CA 1
ATOM 1562 C C . LEU A 1 222 ? -9.142 -1.434 18.918 1.00 93.75 222 LEU A C 1
ATOM 1564 O O . LEU A 1 222 ? -8.911 -1.581 20.123 1.00 93.75 222 LEU A O 1
ATOM 1568 N N . ALA A 1 223 ? -9.961 -2.234 18.240 1.00 92.56 223 ALA A N 1
ATOM 1569 C CA . ALA A 1 223 ? -10.524 -3.455 18.799 1.00 92.56 223 ALA A CA 1
ATOM 1570 C C . ALA A 1 223 ? -9.419 -4.408 19.286 1.00 92.56 223 ALA A C 1
ATOM 1572 O O . ALA A 1 223 ? -8.318 -4.461 18.730 1.00 92.56 223 ALA A O 1
ATOM 1573 N N . GLU A 1 224 ? -9.729 -5.195 20.318 1.00 91.75 224 GLU A N 1
ATOM 1574 C CA . GLU A 1 224 ? -8.745 -6.057 20.978 1.00 91.75 224 GLU A CA 1
ATOM 1575 C C . GLU A 1 224 ? -8.112 -7.077 20.027 1.00 91.75 224 GLU A C 1
ATOM 1577 O O . GLU A 1 224 ? -6.903 -7.283 20.054 1.00 91.75 224 GLU A O 1
ATOM 1582 N N . GLU A 1 225 ? -8.907 -7.647 19.124 1.00 90.75 225 GLU A N 1
ATOM 1583 C CA . GLU A 1 225 ? -8.447 -8.587 18.097 1.00 90.75 225 GLU A CA 1
ATOM 1584 C C . GLU A 1 225 ? -7.343 -7.981 17.217 1.00 90.75 225 GLU A C 1
ATOM 1586 O O . GLU A 1 225 ? -6.305 -8.604 16.995 1.00 90.75 225 GLU A O 1
ATOM 1591 N N . ALA A 1 226 ? -7.522 -6.729 16.784 1.00 92.00 226 ALA A N 1
ATOM 1592 C CA . ALA A 1 226 ? -6.526 -6.014 15.995 1.00 92.00 226 ALA A CA 1
ATOM 1593 C C . ALA A 1 226 ? -5.268 -5.700 16.810 1.00 92.00 226 ALA A C 1
ATOM 1595 O O . ALA A 1 226 ? -4.159 -5.834 16.297 1.00 92.00 226 ALA A O 1
ATOM 1596 N N . ARG A 1 227 ? -5.407 -5.338 18.092 1.00 94.56 227 ARG A N 1
ATOM 1597 C CA . ARG A 1 227 ? -4.249 -5.118 18.973 1.00 94.56 227 ARG A CA 1
ATOM 1598 C C . ARG A 1 227 ? -3.398 -6.378 19.112 1.00 94.56 227 ARG A C 1
ATOM 1600 O O . ARG A 1 227 ? -2.181 -6.305 18.960 1.00 94.56 227 ARG A O 1
ATOM 1607 N N . GLN A 1 228 ? -4.029 -7.530 19.334 1.00 92.44 228 GLN A N 1
ATOM 1608 C CA . GLN A 1 228 ? -3.327 -8.814 19.419 1.00 92.44 228 GLN A CA 1
ATOM 1609 C C . GLN A 1 228 ? -2.633 -9.174 18.097 1.00 92.44 228 GLN A C 1
ATOM 1611 O O . GLN A 1 228 ? -1.468 -9.575 18.105 1.00 92.44 228 GLN A O 1
ATOM 1616 N N . ALA A 1 229 ? -3.302 -8.957 16.961 1.00 91.75 229 ALA A N 1
ATOM 1617 C CA . ALA A 1 229 ? -2.720 -9.197 15.645 1.00 91.75 229 ALA A CA 1
ATOM 1618 C C . ALA A 1 229 ? -1.487 -8.319 15.371 1.00 91.75 229 ALA A C 1
ATOM 1620 O O . ALA A 1 229 ? -0.449 -8.830 14.952 1.00 91.75 229 ALA A O 1
ATOM 1621 N N . LEU A 1 230 ? -1.560 -7.017 15.669 1.00 92.25 230 LEU A N 1
ATOM 1622 C CA . LEU A 1 230 ? -0.445 -6.083 15.475 1.00 92.25 230 LEU A CA 1
ATOM 1623 C C . LEU A 1 230 ? 0.791 -6.458 16.312 1.00 92.25 230 LEU A C 1
ATOM 1625 O O . LEU A 1 230 ? 1.912 -6.376 15.811 1.00 92.25 230 LEU A O 1
ATOM 1629 N N . LEU A 1 231 ? 0.605 -6.916 17.555 1.00 92.38 231 LEU A N 1
ATOM 1630 C CA . LEU A 1 231 ? 1.705 -7.358 18.429 1.00 92.38 231 LEU A CA 1
ATOM 1631 C C . LEU A 1 231 ? 2.347 -8.676 17.974 1.00 92.38 231 LEU A C 1
ATOM 1633 O O . LEU A 1 231 ? 3.556 -8.888 18.105 1.00 92.38 231 LEU A O 1
ATOM 1637 N N . ALA A 1 232 ? 1.549 -9.584 17.428 1.00 89.75 232 ALA A N 1
ATOM 1638 C CA . ALA A 1 232 ? 2.066 -10.813 16.844 1.00 89.75 232 ALA A CA 1
ATOM 1639 C C . ALA A 1 232 ? 2.826 -10.541 15.528 1.00 89.75 232 ALA A C 1
ATOM 1641 O O . ALA A 1 232 ? 3.899 -11.106 15.304 1.00 89.75 232 ALA A O 1
ATOM 1642 N N . LEU A 1 233 ? 2.348 -9.600 14.704 1.00 86.88 233 LEU A N 1
ATOM 1643 C CA . LEU A 1 233 ? 3.069 -9.132 13.514 1.00 86.88 233 LEU A CA 1
ATOM 1644 C C . LEU A 1 233 ? 4.401 -8.453 13.866 1.00 86.88 233 LEU A C 1
ATOM 1646 O O . LEU A 1 233 ? 5.382 -8.641 13.144 1.00 86.88 233 LEU A O 1
ATOM 1650 N N . SER A 1 234 ? 4.466 -7.697 14.970 1.00 84.25 234 SER A N 1
ATOM 1651 C CA . SER A 1 234 ? 5.704 -7.038 15.408 1.00 84.25 234 SER A CA 1
ATOM 1652 C C . SER A 1 234 ? 6.743 -8.010 15.974 1.00 84.25 234 SER A C 1
ATOM 1654 O O . SER A 1 234 ? 7.936 -7.788 15.816 1.00 84.25 234 SER A O 1
ATOM 1656 N N . SER A 1 235 ? 6.311 -9.091 16.629 1.00 77.62 235 SER A N 1
ATOM 1657 C CA . SER A 1 235 ? 7.212 -10.087 17.237 1.00 77.62 235 SER A CA 1
ATOM 1658 C C . SER A 1 235 ? 7.740 -11.129 16.250 1.00 77.62 235 SER A C 1
ATOM 1660 O O . SER A 1 235 ? 8.810 -11.686 16.464 1.00 77.62 235 SER A O 1
ATOM 1662 N N . SER A 1 236 ? 7.042 -11.355 15.137 1.00 63.53 236 SER A N 1
ATOM 1663 C CA . SER A 1 236 ? 7.464 -12.309 14.099 1.00 63.53 236 SER A CA 1
ATOM 1664 C C . SER A 1 236 ? 8.600 -11.780 13.206 1.00 63.53 236 SER A C 1
ATOM 1666 O O . SER A 1 236 ? 8.944 -12.410 12.211 1.00 63.53 236 SER A O 1
ATOM 1668 N N . GLY A 1 237 ? 9.105 -10.564 13.457 1.00 51.81 237 GLY A N 1
ATOM 1669 C CA . GLY A 1 237 ? 10.137 -9.879 12.660 1.00 51.81 237 GLY A CA 1
ATOM 1670 C C . GLY A 1 237 ? 11.478 -9.694 13.372 1.00 51.81 237 GLY A C 1
ATOM 1671 O O . GLY A 1 237 ? 12.283 -8.899 12.902 1.00 51.81 237 GLY A O 1
ATOM 1672 N N . SER A 1 238 ? 11.683 -10.369 14.507 1.00 36.50 238 SER A N 1
ATOM 1673 C CA . SER A 1 238 ? 12.960 -10.412 15.236 1.00 36.50 238 SER A CA 1
ATOM 1674 C C . SER A 1 238 ? 13.758 -11.664 14.898 1.00 36.50 238 SER A C 1
ATOM 1676 O O . SER A 1 238 ? 13.122 -12.730 14.737 1.00 36.50 238 SER A O 1
#

Foldseek 3Di:
DDDPAPPLLQVLLLVLLVVLLVVVLVVVVVVPVVCNVLSVLLNVQCPPDPDSLLVLLQLLQQFQADPPHPDDSQLSSQQSSLLSLLVLLLVLQLPCDDDDDPDDDDDSNVSSNVSSVVSLVVSVVSNVVSPQDPVLCVQCVVLVVVLSVLSVVQSVVVVCVVVVNDDDDDHGQASSLSSSLSSNSSNVHDPVLSNLSSVLRVCLRVVHDLVVNLVSLVPHSTDPSSSVNSSSVSVVPD